Protein 8PYN (pdb70)

B-factor: mean 42.08, std 19.72, range [18.55, 116.99]

Secondary structure (P-SEA, 3-state):
cccccccccccccccccccccccccbbbbbbccccccccccbbbbbbbbbbccccaaaaaaaaaaaaaaccccccccccccccccccccccccccccccccaaaaaaaaccccaaaaaaaaaaaaaaaaaaaaacccccccccccbbbccccbbbbbbcccccccccccccccccccccccccccccccccccccaaaaaaaaaaaaaaaaaccccccccccaaaaaaaaaacccccccccccaaaaaaaaaaacccccccccaaaaaaaaaaac

Structure (mmCIF, N/CA/C/O backbone):
data_8PYN
#
_entry.id   8PYN
#
_cell.length_a   69.128
_cell.length_b   69.128
_cell.length_c   142.382
_cell.angle_alpha   90.000
_cell.angle_beta   90.000
_cell.angle_gamma   90.000
#
_symmetry.space_group_name_H-M   'P 43 21 2'
#
loop_
_entity.id
_entity.type
_entity.pdbx_description
1 polymer 'Insulin-like growth factor 1 receptor beta chain'
2 non-polymer 5,5-dimethyl-1-(1H-pyrrolo[2,3-b]pyridin-4-ylmethyl)-3-[4-(trifluoromethylsulfonyl)phenyl]imidazolidine-2,4-dione
3 non-polymer 'CADMIUM ION'
4 non-polymer 'NICKEL (II) ION'
5 non-polymer 'ZINC ION'
6 water water
#
loop_
_atom_site.group_PDB
_atom_site.id
_atom_site.type_symbol
_atom_site.label_atom_id
_atom_site.label_alt_id
_atom_site.label_comp_id
_atom_site.label_asym_id
_atom_site.label_entity_id
_atom_site.label_seq_id
_atom_site.pdbx_PDB_ins_code
_atom_site.Cartn_x
_atom_site.Cartn_y
_atom_site.Cartn_z
_atom_site.occupancy
_atom_site.B_iso_or_equiv
_atom_site.auth_seq_id
_atom_site.auth_comp_id
_atom_site.auth_asym_id
_atom_site.auth_atom_id
_atom_site.pdbx_PDB_model_num
ATOM 1 N N . VAL A 1 14 ? -37.558 -25.520 -15.258 1.000 89.843 986 VAL AAA N 1
ATOM 2 C CA . VAL A 1 14 ? -38.836 -24.785 -15.393 1.000 85.815 986 VAL AAA CA 1
ATOM 3 C C . VAL A 1 14 ? -38.805 -23.599 -14.423 1.000 78.642 986 VAL AAA C 1
ATOM 4 O O . VAL A 1 14 ? -37.720 -23.256 -13.913 1.000 76.067 986 VAL AAA O 1
ATOM 6 N N . TYR A 1 15 ? -39.942 -22.924 -14.275 1.000 74.136 987 TYR AAA N 1
ATOM 7 C CA . TYR A 1 15 ? -40.174 -21.827 -13.303 1.000 66.951 987 TYR AAA CA 1
ATOM 8 C C . TYR A 1 15 ? -41.160 -22.384 -12.287 1.000 67.670 987 TYR AAA C 1
ATOM 9 O O . TYR A 1 15 ? -42.175 -22.936 -12.733 1.000 70.185 987 TYR AAA O 1
ATOM 18 N N . VAL A 1 16 ? -40.858 -22.226 -10.995 1.000 66.679 988 VAL AAA N 1
ATOM 19 C CA . VAL A 1 16 ? -41.704 -22.713 -9.875 1.000 67.707 988 VAL AAA CA 1
ATOM 20 C C . VAL A 1 16 ? -42.454 -21.529 -9.264 1.000 63.561 988 VAL AAA C 1
ATOM 21 O O . VAL A 1 16 ? -41.870 -20.694 -8.597 1.000 57.569 988 VAL AAA O 1
ATOM 25 N N . PRO A 1 17 ? -43.795 -21.439 -9.419 1.000 63.664 989 PRO AAA N 1
ATOM 26 C CA . PRO A 1 17 ? -44.560 -20.326 -8.849 1.000 61.800 989 PRO AAA CA 1
ATOM 27 C C . PRO A 1 17 ? -44.469 -20.227 -7.321 1.000 60.315 989 PRO AAA C 1
ATOM 28 O O . PRO A 1 17 ? -44.348 -21.232 -6.661 1.000 61.098 989 PRO AAA O 1
ATOM 32 N N . ASP A 1 18 ? -44.529 -19.009 -6.786 1.000 57.204 990 ASP AAA N 1
ATOM 33 C CA . ASP A 1 18 ? -44.236 -18.759 -5.355 1.000 55.345 990 ASP AAA CA 1
ATOM 34 C C . ASP A 1 18 ? -45.200 -17.682 -4.856 1.000 54.114 990 ASP AAA C 1
ATOM 35 O O . ASP A 1 18 ? -46.216 -17.417 -5.555 1.000 55.182 990 ASP AAA O 1
ATOM 40 N N . GLU A 1 19 ? -44.903 -17.131 -3.681 1.000 53.010 991 GLU AAA N 1
ATOM 41 C CA . GLU A 1 19 ? -45.752 -16.119 -3.029 1.000 56.943 991 GLU AAA CA 1
ATOM 42 C C . GLU A 1 19 ? -45.800 -14.831 -3.869 1.000 55.467 991 GLU AAA C 1
ATOM 43 O O . GLU A 1 19 ? -46.774 -14.077 -3.709 1.000 58.334 991 GLU AAA O 1
ATOM 49 N N . TRP A 1 20 ? -44.869 -14.579 -4.803 1.000 49.324 992 TRP AAA N 1
ATOM 50 C CA . TRP A 1 20 ? -45.020 -13.385 -5.682 1.000 46.807 992 TRP AAA CA 1
ATOM 51 C C . TRP A 1 20 ? -46.126 -13.538 -6.733 1.000 47.981 992 TRP AAA C 1
ATOM 52 O O . TRP A 1 20 ? -46.478 -12.525 -7.391 1.000 45.482 992 TRP AAA O 1
ATOM 63 N N . GLU A 1 21 ? -46.666 -14.743 -6.934 1.000 50.760 993 GLU AAA N 1
ATOM 64 C CA . GLU A 1 21 ? -47.761 -14.928 -7.922 1.000 54.754 993 GLU AAA CA 1
ATOM 65 C C . GLU A 1 21 ? -48.922 -13.998 -7.557 1.000 56.194 993 GLU AAA C 1
ATOM 66 O O . GLU A 1 21 ? -49.304 -13.987 -6.387 1.000 57.405 993 GLU AAA O 1
ATOM 72 N N . VAL A 1 22 ? -49.474 -13.294 -8.540 1.000 58.027 994 VAL AAA N 1
ATOM 73 C CA . VAL A 1 22 ? -50.725 -12.491 -8.420 1.000 59.742 994 VAL AAA CA 1
ATOM 74 C C . VAL A 1 22 ? -51.781 -13.080 -9.357 1.000 61.427 994 VAL AAA C 1
ATOM 75 O O . VAL A 1 22 ? -51.456 -13.443 -10.484 1.000 60.002 994 VAL AAA O 1
ATOM 79 N N . ALA A 1 23 ? -53.034 -13.146 -8.913 1.000 64.942 995 ALA AAA N 1
ATOM 80 C CA . ALA A 1 23 ? -54.138 -13.571 -9.790 1.000 68.746 995 ALA AAA CA 1
ATOM 81 C C . ALA A 1 23 ? -54.276 -12.523 -10.901 1.000 68.093 995 ALA AAA C 1
ATOM 82 O O . ALA A 1 23 ? -54.222 -11.299 -10.594 1.000 66.314 995 ALA AAA O 1
ATOM 84 N N . ARG A 1 24 ? -54.484 -13.012 -12.129 1.000 70.208 996 ARG AAA N 1
ATOM 85 C CA . ARG A 1 24 ? -54.540 -12.194 -13.358 1.000 70.720 996 ARG AAA CA 1
ATOM 86 C C . ARG A 1 24 ? -55.716 -11.208 -13.284 1.000 73.408 996 ARG AAA C 1
ATOM 87 O O . ARG A 1 24 ? -55.544 -10.070 -13.747 1.000 72.200 996 ARG AAA O 1
ATOM 95 N N . GLU A 1 25 ? -56.851 -11.602 -12.698 1.000 77.530 997 GLU AAA N 1
ATOM 96 C CA . GLU A 1 25 ? -58.068 -10.741 -12.615 1.000 81.976 997 GLU AAA CA 1
ATOM 97 C C . GLU A 1 25 ? -57.790 -9.495 -11.760 1.000 79.627 997 GLU AAA C 1
ATOM 98 O O . GLU A 1 25 ? -58.558 -8.530 -11.859 1.000 80.277 997 GLU AAA O 1
ATOM 104 N N . LYS A 1 26 ? -56.740 -9.498 -10.936 1.000 77.412 998 LYS AAA N 1
ATOM 105 C CA . LYS A 1 26 ? -56.399 -8.333 -10.085 1.000 75.545 998 LYS AAA CA 1
ATOM 106 C C . LYS A 1 26 ? -55.686 -7.283 -10.960 1.000 72.763 998 LYS AAA C 1
ATOM 107 O O . LYS A 1 26 ? -55.565 -6.133 -10.501 1.000 70.851 998 LYS AAA O 1
ATOM 111 N N . ILE A 1 27 ? -55.236 -7.643 -12.171 1.000 72.032 999 ILE AAA N 1
ATOM 112 C CA . ILE A 1 27 ? -54.426 -6.737 -13.050 1.000 71.699 999 ILE AAA CA 1
ATOM 113 C C . ILE A 1 27 ? -55.265 -6.203 -14.216 1.000 72.910 999 ILE AAA C 1
ATOM 114 O O . ILE A 1 27 ? -55.840 -7.005 -14.955 1.000 74.483 999 ILE AAA O 1
ATOM 119 N N . THR A 1 28 ? -55.252 -4.885 -14.413 1.000 72.493 1000 THR AAA N 1
ATOM 120 C CA . THR A 1 28 ? -55.880 -4.206 -15.570 1.000 76.636 1000 THR AAA CA 1
ATOM 121 C C . THR A 1 28 ? -54.800 -3.521 -16.404 1.000 75.061 1000 THR AAA C 1
ATOM 122 O O . THR A 1 28 ? -53.964 -2.833 -15.813 1.000 73.827 1000 THR AAA O 1
ATOM 126 N N . MET A 1 29 ? -54.846 -3.663 -17.727 1.000 78.157 1001 MET AAA N 1
ATOM 127 C CA . MET A 1 29 ? -53.939 -2.937 -18.649 1.000 79.161 1001 MET AAA CA 1
ATOM 128 C C . MET A 1 29 ? -54.653 -1.694 -19.192 1.000 81.813 1001 MET AAA C 1
ATOM 129 O O . MET A 1 29 ? -55.872 -1.741 -19.350 1.000 83.760 1001 MET AAA O 1
ATOM 134 N N . SER A 1 30 ? -53.909 -0.606 -19.398 1.000 80.686 1002 SER AAA N 1
ATOM 135 C CA . SER A 1 30 ? -54.314 0.635 -20.112 1.000 85.158 1002 SER AAA CA 1
ATOM 136 C C . SER A 1 30 ? -53.344 0.807 -21.289 1.000 85.026 1002 SER AAA C 1
ATOM 137 O O . SER A 1 30 ? -53.122 -0.186 -21.981 1.000 88.339 1002 SER AAA O 1
ATOM 140 N N . ARG A 1 31 ? -52.690 1.956 -21.465 1.000 82.500 1003 ARG AAA N 1
ATOM 141 C CA . ARG A 1 31 ? -51.983 2.253 -22.737 1.000 81.785 1003 ARG AAA CA 1
ATOM 142 C C . ARG A 1 31 ? -50.622 1.558 -22.769 1.000 76.077 1003 ARG AAA C 1
ATOM 143 O O . ARG A 1 31 ? -50.108 1.137 -21.678 1.000 69.936 1003 ARG AAA O 1
ATOM 151 N N . GLU A 1 32 ? -50.028 1.447 -23.956 1.000 72.846 1004 GLU AAA N 1
ATOM 152 C CA . GLU A 1 32 ? -48.711 0.771 -24.053 1.000 69.851 1004 GLU AAA CA 1
ATOM 153 C C . GLU A 1 32 ? -47.589 1.743 -23.674 1.000 65.323 1004 GLU AAA C 1
ATOM 154 O O . GLU A 1 32 ? -47.773 2.967 -23.757 1.000 63.462 1004 GLU AAA O 1
ATOM 160 N N . LEU A 1 33 ? -46.499 1.177 -23.174 1.000 59.100 1005 LEU AAA N 1
ATOM 161 C CA . LEU A 1 33 ? -45.307 1.944 -22.785 1.000 58.235 1005 LEU AAA CA 1
ATOM 162 C C . LEU A 1 33 ? -44.216 1.785 -23.857 1.000 56.536 1005 LEU AAA C 1
ATOM 163 O O . LEU A 1 33 ? -43.396 2.691 -24.007 1.000 56.602 1005 LEU AAA O 1
ATOM 168 N N . GLY A 1 34 ? -44.200 0.676 -24.583 1.000 55.837 1006 GLY AAA N 1
ATOM 169 C CA . GLY A 1 34 ? -43.201 0.434 -25.635 1.000 54.457 1006 GLY AAA CA 1
ATOM 170 C C . GLY A 1 34 ? -42.827 -1.031 -25.688 1.000 52.832 1006 GLY AAA C 1
ATOM 171 O O . GLY A 1 34 ? -43.173 -1.753 -24.743 1.000 49.981 1006 GLY AAA O 1
ATOM 172 N N . GLN A 1 35 ? -42.112 -1.413 -26.735 1.000 53.760 1007 GLN AAA N 1
ATOM 173 C CA . GLN A 1 35 ? -41.712 -2.794 -27.071 1.000 54.429 1007 GLN AAA CA 1
ATOM 174 C C . GLN A 1 35 ? -40.538 -3.231 -26.171 1.000 50.464 1007 GLN AAA C 1
ATOM 175 O O . GLN A 1 35 ? -39.429 -2.614 -26.203 1.000 48.102 1007 GLN AAA O 1
ATOM 181 N N . GLY A 1 36 ? -40.787 -4.266 -25.362 1.000 47.886 1008 GLY AAA N 1
ATOM 182 C CA . GLY A 1 36 ? -39.774 -4.937 -24.543 1.000 45.453 1008 GLY AAA CA 1
ATOM 183 C C . GLY A 1 36 ? -39.106 -6.087 -25.269 1.000 46.364 1008 GLY AAA C 1
ATOM 184 O O . GLY A 1 36 ? -39.458 -6.414 -26.374 1.000 48.400 1008 GLY AAA O 1
ATOM 185 N N . SER A 1 37 ? -38.120 -6.670 -24.613 1.000 46.135 1009 SER AAA N 1
ATOM 186 C CA . SER A 1 37 ? -37.275 -7.720 -25.216 1.000 48.293 1009 SER AAA CA 1
ATOM 187 C C . SER A 1 37 ? -38.157 -8.887 -25.638 1.000 51.008 1009 SER AAA C 1
ATOM 188 O O . SER A 1 37 ? -37.910 -9.409 -26.670 1.000 53.656 1009 SER AAA O 1
ATOM 191 N N . PHE A 1 38 ? -39.190 -9.201 -24.858 1.000 51.378 1010 PHE AAA N 1
ATOM 192 C CA . PHE A 1 38 ? -40.006 -10.439 -25.032 1.000 54.187 1010 PHE AAA CA 1
ATOM 193 C C . PHE A 1 38 ? -41.440 -10.098 -25.420 1.000 55.237 1010 PHE AAA C 1
ATOM 194 O O . PHE A 1 38 ? -42.239 -11.015 -25.625 1.000 56.380 1010 PHE AAA O 1
ATOM 202 N N . GLY A 1 39 ? -41.818 -8.828 -25.429 1.000 53.808 1011 GLY AAA N 1
ATOM 203 C CA . GLY A 1 39 ? -43.205 -8.493 -25.776 1.000 55.186 1011 GLY AAA CA 1
ATOM 204 C C . GLY A 1 39 ? -43.518 -7.082 -25.405 1.000 53.661 1011 GLY AAA C 1
ATOM 205 O O . GLY A 1 39 ? -42.632 -6.372 -24.912 1.000 52.515 1011 GLY AAA O 1
ATOM 206 N N . MET A 1 40 ? -44.751 -6.698 -25.631 1.000 55.780 1012 MET AAA N 1
ATOM 207 C CA . MET A 1 40 ? -45.209 -5.320 -25.374 1.000 56.477 1012 MET AAA CA 1
ATOM 208 C C . MET A 1 40 ? -45.222 -5.121 -23.860 1.000 52.746 1012 MET AAA C 1
ATOM 209 O O . MET A 1 40 ? -45.504 -6.054 -23.099 1.000 52.162 1012 MET AAA O 1
ATOM 214 N N . VAL A 1 41 ? -44.923 -3.903 -23.453 1.000 51.363 1013 VAL AAA N 1
ATOM 215 C CA . VAL A 1 41 ? -45.004 -3.429 -22.053 1.000 49.581 1013 VAL AAA CA 1
ATOM 216 C C . VAL A 1 41 ? -46.129 -2.407 -21.997 1.000 51.067 1013 VAL AAA C 1
ATOM 217 O O . VAL A 1 41 ? -46.199 -1.588 -22.912 1.000 51.918 1013 VAL AAA O 1
ATOM 221 N N . TYR A 1 42 ? -46.940 -2.469 -20.956 1.000 51.110 1014 TYR AAA N 1
ATOM 222 C CA . TYR A 1 42 ? -48.124 -1.609 -20.758 1.000 54.366 1014 TYR AAA CA 1
ATOM 223 C C . TYR A 1 42 ? -48.071 -0.930 -19.398 1.000 54.000 1014 TYR AAA C 1
ATOM 224 O O . TYR A 1 42 ? -47.383 -1.357 -18.469 1.000 50.946 1014 TYR AAA O 1
ATOM 233 N N . GLU A 1 43 ? -48.833 0.140 -19.310 1.000 57.199 1015 GLU AAA N 1
ATOM 234 C CA . GLU A 1 43 ? -49.225 0.789 -18.047 1.000 57.931 1015 GLU AAA CA 1
ATOM 235 C C . GLU A 1 43 ? -50.536 0.144 -17.594 1.000 59.916 1015 GLU AAA C 1
ATOM 236 O O . GLU A 1 43 ? -51.284 -0.363 -18.480 1.000 61.927 1015 GLU AAA O 1
ATOM 242 N N . GLY A 1 44 ? -50.840 0.187 -16.299 1.000 58.442 1016 GLY AAA N 1
ATOM 243 C CA . GLY A 1 44 ? -52.079 -0.413 -15.785 1.000 60.102 1016 GLY AAA CA 1
ATOM 244 C C . GLY A 1 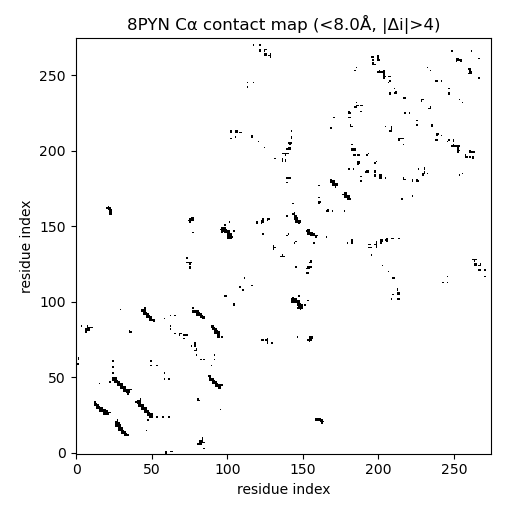44 ? -52.279 -0.190 -14.305 1.000 59.043 1016 GLY AAA C 1
ATOM 245 O O . GLY A 1 44 ? -51.635 0.704 -13.724 1.000 56.058 1016 GLY AAA O 1
ATOM 246 N N . VAL A 1 45 ? -53.208 -0.953 -13.726 1.000 61.369 1017 VAL AAA N 1
ATOM 247 C CA . VAL A 1 45 ? -53.554 -0.839 -12.281 1.000 62.319 1017 VAL AAA CA 1
ATOM 248 C C . VAL A 1 45 ? -53.597 -2.262 -11.721 1.000 61.520 1017 VAL AAA C 1
ATOM 249 O O . VAL A 1 45 ? -53.916 -3.177 -12.486 1.000 62.160 1017 VAL AAA O 1
ATOM 253 N N . ALA A 1 46 ? -53.148 -2.452 -10.485 1.000 60.235 1018 ALA AAA N 1
ATOM 254 C CA . ALA A 1 46 ? -53.113 -3.767 -9.805 1.000 62.595 1018 ALA AAA CA 1
ATOM 255 C C . ALA A 1 46 ? -53.799 -3.643 -8.443 1.000 67.232 1018 ALA AAA C 1
ATOM 256 O O . ALA A 1 46 ? -53.443 -2.698 -7.702 1.000 65.127 1018 ALA AAA O 1
ATOM 258 N N . LYS A 1 47 ? -54.722 -4.567 -8.126 1.000 73.329 1019 LYS AAA N 1
ATOM 259 C CA . LYS A 1 47 ? -55.414 -4.643 -6.805 1.000 78.610 1019 LYS AAA CA 1
ATOM 260 C C . LYS A 1 47 ? -54.672 -5.609 -5.843 1.000 81.481 1019 LYS AAA C 1
ATOM 261 O O . LYS A 1 47 ? -54.373 -6.768 -6.240 1.000 84.344 1019 LYS AAA O 1
ATOM 267 N N . GLY A 1 48 ? -54.342 -5.144 -4.624 1.000 81.325 1020 GLY AAA N 1
ATOM 268 C CA . GLY A 1 48 ? -53.855 -5.977 -3.505 1.000 80.281 1020 GLY AAA CA 1
ATOM 269 C C . GLY A 1 48 ? -52.373 -6.288 -3.616 1.000 79.548 1020 GLY AAA C 1
ATOM 270 O O . GLY A 1 48 ? -51.970 -7.404 -3.267 1.000 84.384 1020 GLY AAA O 1
ATOM 271 N N . VAL A 1 49 ? -51.551 -5.344 -4.066 1.000 74.077 1021 VAL AAA N 1
ATOM 272 C CA . VAL A 1 49 ? -50.098 -5.617 -4.290 1.000 70.029 1021 VAL AAA CA 1
ATOM 273 C C . VAL A 1 49 ? -49.223 -4.798 -3.334 1.000 66.414 1021 VAL AAA C 1
ATOM 274 O O . VAL A 1 49 ? -48.053 -5.195 -3.143 1.000 64.993 1021 VAL AAA O 1
ATOM 278 N N . VAL A 1 50 ? -49.725 -3.665 -2.838 1.000 66.286 1022 VAL AAA N 1
ATOM 279 C CA . VAL A 1 50 ? -49.050 -2.762 -1.850 1.000 67.359 1022 VAL AAA CA 1
ATOM 280 C C . VAL A 1 50 ? -49.948 -2.726 -0.588 1.000 71.349 1022 VAL AAA C 1
ATOM 281 O O . VAL A 1 50 ? -51.199 -2.732 -0.729 1.000 70.232 1022 VAL AAA O 1
ATOM 285 N N . LYS A 1 51 ? -49.322 -2.798 0.598 1.000 75.679 1023 LYS AAA N 1
ATOM 286 C CA . LYS A 1 51 ? -49.999 -2.805 1.933 1.000 83.261 1023 LYS AAA CA 1
ATOM 287 C C . LYS A 1 51 ? -50.631 -1.422 2.127 1.000 85.567 1023 LYS AAA C 1
ATOM 288 O O . LYS A 1 51 ? -49.925 -0.436 1.819 1.000 84.626 1023 LYS AAA O 1
ATOM 292 N N . ASP A 1 52 ? -51.886 -1.365 2.600 1.000 91.245 1024 ASP AAA N 1
ATOM 293 C CA . ASP A 1 52 ? -52.686 -0.131 2.905 1.000 94.485 1024 ASP AAA CA 1
ATOM 294 C C . ASP A 1 52 ? -53.188 0.507 1.597 1.000 91.501 1024 ASP AAA C 1
ATOM 295 O O . ASP A 1 52 ? -53.718 1.618 1.672 1.000 95.573 1024 ASP AAA O 1
ATOM 300 N N . GLU A 1 53 ? -53.033 -0.168 0.450 1.000 85.160 1025 GLU AAA N 1
ATOM 301 C CA . GLU A 1 53 ? -53.298 0.392 -0.902 1.000 82.334 1025 GLU AAA CA 1
ATOM 302 C C . GLU A 1 53 ? -54.223 -0.564 -1.652 1.000 82.250 1025 GLU AAA C 1
ATOM 303 O O . GLU A 1 53 ? -53.879 -1.707 -1.953 1.000 78.123 1025 GLU AAA O 1
ATOM 309 N N . PRO A 1 54 ? -55.481 -0.156 -1.905 1.000 84.164 1026 PRO AAA N 1
ATOM 310 C CA . PRO A 1 54 ? -56.399 -1.006 -2.660 1.000 85.329 1026 PRO AAA CA 1
ATOM 311 C C . PRO A 1 54 ? -55.990 -1.092 -4.143 1.000 81.742 1026 PRO AAA C 1
ATOM 312 O O . PRO A 1 54 ? -55.999 -2.195 -4.686 1.000 80.497 1026 PRO AAA O 1
ATOM 316 N N . GLU A 1 55 ? -55.619 0.044 -4.751 1.000 78.792 1027 GLU AAA N 1
ATOM 317 C CA . GLU A 1 55 ? -55.187 0.124 -6.171 1.000 75.280 1027 GLU AAA CA 1
ATOM 318 C C . GLU A 1 55 ? -53.761 0.664 -6.240 1.000 68.515 1027 GLU AAA C 1
ATOM 319 O O . GLU A 1 55 ? -53.494 1.652 -5.566 1.000 68.064 1027 GLU AAA O 1
ATOM 325 N N . THR A 1 56 ? -52.934 0.092 -7.113 1.000 63.210 1028 THR AAA N 1
ATOM 326 C CA . THR A 1 56 ? -51.556 0.562 -7.389 1.000 59.362 1028 THR AAA CA 1
ATOM 327 C C . THR A 1 56 ? -51.358 0.698 -8.905 1.000 57.848 1028 THR AAA C 1
ATOM 328 O O . THR A 1 56 ? -51.566 -0.264 -9.626 1.000 58.858 1028 THR AAA O 1
ATOM 332 N N . ARG A 1 57 ? -50.950 1.863 -9.380 1.000 56.774 1029 ARG AAA N 1
ATOM 333 C CA . ARG A 1 57 ? -50.524 2.052 -10.788 1.000 55.369 1029 ARG AAA CA 1
ATOM 334 C C . ARG A 1 57 ? -49.264 1.230 -11.005 1.000 50.005 1029 ARG AAA C 1
ATOM 335 O O . ARG A 1 57 ? -48.400 1.235 -10.082 1.000 48.261 1029 ARG AAA O 1
ATOM 343 N N . VAL A 1 58 ? -49.181 0.512 -12.116 1.000 47.476 1030 VAL AAA N 1
ATOM 344 C CA . VAL A 1 58 ? -48.070 -0.442 -12.380 1.000 44.808 1030 VAL AAA CA 1
ATOM 345 C C . VAL A 1 58 ? -47.618 -0.361 -13.835 1.000 44.462 1030 VAL AAA C 1
ATOM 346 O O . VAL A 1 58 ? -48.409 0.042 -14.741 1.000 46.430 1030 VAL AAA O 1
ATOM 350 N N . ALA A 1 59 ? -46.385 -0.814 -14.054 1.000 42.654 1031 ALA AAA N 1
ATOM 351 C CA . ALA A 1 59 ? -45.871 -1.188 -15.377 1.000 43.428 1031 ALA AAA CA 1
ATOM 352 C C . ALA A 1 59 ? -46.108 -2.683 -15.473 1.000 44.348 1031 ALA AAA C 1
ATOM 353 O O . ALA A 1 59 ? -45.845 -3.378 -14.482 1.000 43.628 1031 ALA AAA O 1
ATOM 355 N N . ILE A 1 60 ? -46.609 -3.137 -16.611 1.000 45.621 1032 ILE AAA N 1
ATOM 356 C CA . ILE A 1 60 ? -46.858 -4.570 -16.876 1.000 47.543 1032 ILE AAA CA 1
ATOM 357 C C . ILE A 1 60 ? -46.049 -4.985 -18.090 1.000 47.652 1032 ILE AAA C 1
ATOM 358 O O . ILE A 1 60 ? -46.343 -4.533 -19.221 1.000 48.768 1032 ILE AAA O 1
ATOM 363 N N . LYS A 1 61 ? -45.139 -5.907 -17.868 1.000 46.191 1033 LYS AAA N 1
ATOM 364 C CA . LYS A 1 61 ? -44.231 -6.470 -18.890 1.000 48.192 1033 LYS AAA CA 1
ATOM 365 C C . LYS A 1 61 ? -44.832 -7.796 -19.358 1.000 49.340 1033 LYS AAA C 1
ATOM 366 O O . LYS A 1 61 ? -45.209 -8.560 -18.498 1.000 49.543 1033 LYS AAA O 1
ATOM 372 N N . THR A 1 62 ? -45.042 -8.007 -20.666 1.000 50.431 1034 THR AAA N 1
ATOM 373 C CA . THR A 1 62 ? -45.700 -9.235 -21.201 1.000 52.538 1034 THR AAA CA 1
ATOM 374 C C . THR A 1 62 ? -44.716 -10.023 -22.062 1.000 53.417 1034 THR AAA C 1
ATOM 375 O O . THR A 1 62 ? -43.692 -9.412 -22.501 1.000 51.365 1034 THR AAA O 1
ATOM 379 N N . VAL A 1 63 ? -45.033 -11.300 -22.276 1.000 55.076 1035 VAL AAA N 1
ATOM 380 C CA . VAL A 1 63 ? -44.404 -12.200 -23.275 1.000 59.003 1035 VAL AAA CA 1
ATOM 381 C C . VAL A 1 63 ? -45.375 -12.361 -24.456 1.000 63.837 1035 VAL AAA C 1
ATOM 382 O O . VAL A 1 63 ? -46.550 -12.660 -24.211 1.000 65.070 1035 VAL AAA O 1
ATOM 386 N N . ASN A 1 64 ? -44.885 -12.189 -25.682 1.000 68.943 1036 ASN AAA N 1
ATOM 387 C CA . ASN A 1 64 ? -45.632 -12.491 -26.932 1.000 76.930 1036 ASN AAA CA 1
ATOM 388 C C . ASN A 1 64 ? -46.197 -13.913 -26.859 1.000 78.673 1036 ASN AAA C 1
ATOM 389 O O . ASN A 1 64 ? -45.459 -14.827 -26.448 1.000 75.988 1036 ASN AAA O 1
ATOM 394 N N . GLU A 1 65 ? -47.440 -14.105 -27.291 1.000 83.367 1037 GLU AAA N 1
ATOM 395 C CA . GLU A 1 65 ? -48.052 -15.462 -27.407 1.000 87.799 1037 GLU AAA CA 1
ATOM 396 C C . GLU A 1 65 ? -47.163 -16.369 -28.265 1.000 87.487 1037 GLU AAA C 1
ATOM 397 O O . GLU A 1 65 ? -47.125 -17.570 -27.989 1.000 87.483 1037 GLU AAA O 1
ATOM 403 N N . ALA A 1 66 ? -46.507 -15.819 -29.288 1.000 87.026 1038 ALA AAA N 1
ATOM 404 C CA . ALA A 1 66 ? -45.674 -16.593 -30.239 1.000 89.372 1038 ALA AAA CA 1
ATOM 405 C C . ALA A 1 66 ? -44.478 -17.202 -29.502 1.000 86.462 1038 ALA AAA C 1
ATOM 406 O O . ALA A 1 66 ? -44.181 -18.376 -29.784 1.000 86.922 1038 ALA AAA O 1
ATOM 408 N N . ALA A 1 67 ? -43.874 -16.471 -28.550 1.000 80.882 1039 ALA AAA N 1
ATOM 409 C CA . ALA A 1 67 ? -42.612 -16.856 -27.871 1.000 79.526 1039 ALA AAA CA 1
ATOM 410 C C . ALA A 1 67 ? -42.661 -18.318 -27.412 1.000 81.998 1039 ALA AAA C 1
ATOM 411 O O . ALA A 1 67 ? -43.770 -18.810 -27.082 1.000 82.923 1039 ALA AAA O 1
ATOM 413 N N . SER A 1 68 ? -41.481 -18.956 -27.388 1.000 84.475 1040 SER AAA N 1
ATOM 414 C CA . SER A 1 68 ? -41.223 -20.362 -26.972 1.000 87.452 1040 SER AAA CA 1
ATOM 415 C C . SER A 1 68 ? -41.402 -20.491 -25.455 1.000 88.002 1040 SER AAA C 1
ATOM 416 O O . SER A 1 68 ? -41.311 -19.464 -24.756 1.000 83.440 1040 SER AAA O 1
ATOM 419 N N . MET A 1 69 ? -41.654 -21.701 -24.954 1.000 94.588 1041 MET AAA N 1
ATOM 420 C CA . MET A 1 69 ? -41.710 -21.971 -23.491 1.000 95.860 1041 MET AAA CA 1
ATOM 421 C C . MET A 1 69 ? -40.327 -21.685 -22.882 1.000 92.593 1041 MET AAA C 1
ATOM 422 O O . MET A 1 69 ? -40.264 -21.174 -21.725 1.000 87.999 1041 MET AAA O 1
ATOM 427 N N . ARG A 1 70 ? -39.271 -21.925 -23.666 1.000 93.150 1042 ARG AAA N 1
ATOM 428 C CA . ARG A 1 70 ? -37.860 -21.614 -23.315 1.000 91.681 1042 ARG AAA CA 1
ATOM 429 C C . ARG A 1 70 ? -37.757 -20.116 -23.010 1.000 87.579 1042 ARG AAA C 1
ATOM 430 O O . ARG A 1 70 ? -37.190 -19.752 -21.951 1.000 86.870 1042 ARG AAA O 1
ATOM 433 N N . GLU A 1 71 ? -38.315 -19.266 -23.870 1.000 86.625 1043 GLU AAA N 1
ATOM 434 C CA . GLU A 1 71 ? -38.157 -17.790 -23.742 1.000 85.024 1043 GLU AAA CA 1
ATOM 435 C C . GLU A 1 71 ? -39.055 -17.225 -22.631 1.000 78.736 1043 GLU AAA C 1
ATOM 436 O O . GLU A 1 71 ? -38.696 -16.178 -22.044 1.000 71.135 1043 GLU AAA O 1
ATOM 442 N N . ARG A 1 72 ? -40.196 -17.866 -22.381 1.000 77.898 1044 ARG AAA N 1
ATOM 443 C CA . ARG A 1 72 ? -41.083 -17.525 -21.244 1.000 76.041 1044 ARG AAA CA 1
ATOM 444 C C . ARG A 1 72 ? -40.302 -17.692 -19.929 1.000 71.759 1044 ARG AAA C 1
ATOM 445 O O . ARG A 1 72 ? -40.377 -16.793 -19.075 1.000 63.625 1044 ARG AAA O 1
ATOM 453 N N . ILE A 1 73 ? -39.587 -18.815 -19.791 1.000 72.080 1045 ILE AAA N 1
ATOM 454 C CA . ILE A 1 73 ? -38.795 -19.193 -18.585 1.000 71.577 1045 ILE AAA CA 1
ATOM 455 C C . ILE A 1 73 ? -37.614 -18.211 -18.454 1.000 68.140 1045 ILE AAA C 1
ATOM 456 O O . ILE A 1 73 ? -37.322 -17.760 -17.335 1.000 62.345 1045 ILE AAA O 1
ATOM 461 N N . GLU A 1 74 ? -37.011 -17.811 -19.563 1.000 66.709 1046 GLU AAA N 1
ATOM 462 C CA . GLU A 1 74 ? -35.986 -16.743 -19.585 1.000 65.709 1046 GLU AAA CA 1
ATOM 463 C C . GLU A 1 74 ? -36.561 -15.440 -19.021 1.000 58.560 1046 GLU AAA C 1
ATOM 464 O O . GLU A 1 74 ? -35.901 -14.763 -18.225 1.000 54.633 1046 GLU AAA O 1
ATOM 470 N N . PHE A 1 75 ? -37.766 -15.077 -19.439 1.000 54.497 1047 PHE AAA N 1
ATOM 471 C CA . PHE A 1 75 ? -38.414 -13.836 -18.953 1.000 49.783 1047 PHE AAA CA 1
ATOM 472 C C . PHE A 1 75 ? -38.688 -13.917 -17.425 1.000 46.699 1047 PHE AAA C 1
ATOM 473 O O . PHE A 1 75 ? -38.484 -12.902 -16.726 1.000 43.561 1047 PHE AAA O 1
ATOM 481 N N . LEU A 1 76 ? -39.208 -15.050 -16.933 1.000 46.947 1048 LEU AAA N 1
ATOM 482 C CA . LEU A 1 76 ? -39.593 -15.216 -15.509 1.000 46.640 1048 LEU AAA CA 1
ATOM 483 C C . LEU A 1 76 ? -38.333 -15.186 -14.635 1.000 45.420 1048 LEU AAA C 1
ATOM 484 O O . LEU A 1 76 ? -38.366 -14.577 -13.564 1.000 41.868 1048 LEU AAA O 1
ATOM 489 N N . ASN A 1 77 ? -37.258 -15.797 -15.106 1.000 48.813 1049 ASN AAA N 1
ATOM 490 C CA . ASN A 1 77 ? -36.036 -16.078 -14.310 1.000 52.238 1049 ASN AAA CA 1
ATOM 491 C C . ASN A 1 77 ? -35.271 -14.764 -14.254 1.000 50.518 1049 ASN AAA C 1
ATOM 492 O O . ASN A 1 77 ? -34.748 -14.422 -13.187 1.000 47.518 1049 ASN AAA O 1
ATOM 497 N N . GLU A 1 78 ? -35.423 -13.927 -15.275 1.000 54.450 1050 GLU AAA N 1
ATOM 498 C CA . GLU A 1 78 ? -34.920 -12.524 -15.316 1.000 53.465 1050 GLU AAA CA 1
ATOM 499 C C . GLU A 1 78 ? -35.687 -11.670 -14.284 1.000 50.311 1050 GLU AAA C 1
ATOM 500 O O . GLU A 1 78 ? -35.076 -10.943 -13.508 1.000 48.139 1050 GLU AAA O 1
ATOM 506 N N . ALA A 1 79 ? -36.995 -11.814 -14.151 1.000 46.666 1051 ALA AAA N 1
ATOM 507 C CA . ALA A 1 79 ? -37.750 -11.094 -13.118 1.000 43.871 1051 ALA AAA CA 1
ATOM 508 C C . ALA A 1 79 ? -37.503 -11.639 -11.707 1.000 42.506 1051 ALA AAA C 1
ATOM 509 O O . ALA A 1 79 ? -37.603 -10.879 -10.691 1.000 43.851 1051 ALA AAA O 1
ATOM 511 N N . SER A 1 80 ? -37.247 -12.927 -11.558 1.000 38.349 1052 SER AAA N 1
ATOM 512 C CA . SER A 1 80 ? -36.938 -13.548 -10.258 1.000 36.856 1052 SER AAA CA 1
ATOM 513 C C . SER A 1 80 ? -35.676 -12.908 -9.634 1.000 33.177 1052 SER AAA C 1
ATOM 514 O O . SER A 1 80 ? -35.541 -12.941 -8.401 1.000 30.480 1052 SER AAA O 1
ATOM 517 N N . VAL A 1 81 ? -34.748 -12.415 -10.445 1.000 32.157 1053 VAL AAA N 1
ATOM 518 C CA . VAL A 1 81 ? -33.546 -11.701 -9.887 1.000 31.864 1053 VAL AAA CA 1
ATOM 519 C C . VAL A 1 81 ? -34.053 -10.536 -9.017 1.000 29.826 1053 VAL AAA C 1
ATOM 520 O O . VAL A 1 81 ? -33.533 -10.245 -7.923 1.000 30.378 1053 VAL AAA O 1
ATOM 524 N N . MET A 1 82 ? -35.120 -9.885 -9.462 1.000 29.364 1054 MET AAA N 1
ATOM 525 C CA . MET A 1 82 ? -35.619 -8.674 -8.775 1.000 29.453 1054 MET AAA CA 1
ATOM 526 C C . MET A 1 82 ? -36.203 -9.015 -7.409 1.000 29.613 1054 MET AAA C 1
ATOM 527 O O . MET A 1 82 ? -36.387 -8.078 -6.591 1.000 29.357 1054 MET AAA O 1
ATOM 532 N N . LYS A 1 83 ? -36.634 -10.271 -7.199 1.000 29.568 1055 LYS AAA N 1
ATOM 533 C CA . LYS A 1 83 ? -37.257 -10.645 -5.905 1.000 30.587 1055 LYS AAA CA 1
ATOM 534 C C . LYS A 1 83 ? -36.330 -10.357 -4.736 1.000 30.236 1055 LYS AAA C 1
ATOM 535 O O . LYS A 1 83 ? -36.833 -10.264 -3.635 1.000 30.920 1055 LYS AAA O 1
ATOM 541 N N . GLU A 1 84 ? -35.023 -10.308 -4.976 1.000 29.509 1056 GLU AAA N 1
ATOM 542 C CA . GLU A 1 84 ? -34.017 -10.161 -3.906 1.000 30.306 1056 GLU AAA CA 1
ATOM 543 C C . GLU A 1 84 ? -33.857 -8.676 -3.554 1.000 28.886 1056 GLU AAA C 1
ATOM 544 O O . GLU A 1 84 ? -33.229 -8.401 -2.470 1.000 29.393 1056 GLU AAA O 1
ATOM 550 N N . PHE A 1 85 ? -34.419 -7.757 -4.347 1.000 27.738 1057 PHE AAA N 1
ATOM 551 C CA . PHE A 1 85 ? -34.028 -6.332 -4.263 1.000 26.875 1057 PHE AAA CA 1
ATOM 552 C C . PHE A 1 85 ? -34.876 -5.553 -3.271 1.000 28.061 1057 PHE AAA C 1
ATOM 553 O O . PHE A 1 85 ? -36.050 -5.808 -3.089 1.000 31.525 1057 PHE AAA O 1
ATOM 561 N N . ASN A 1 86 ? -34.275 -4.602 -2.584 1.000 26.336 1058 ASN AAA N 1
ATOM 562 C CA . ASN A 1 86 ? -34.944 -3.761 -1.570 1.000 27.295 1058 ASN AAA CA 1
ATOM 563 C C . ASN A 1 86 ? -34.262 -2.400 -1.592 1.000 26.401 1058 ASN AAA C 1
ATOM 564 O O . ASN A 1 86 ? -34.023 -1.872 -0.501 1.000 29.211 1058 ASN AAA O 1
ATOM 569 N N . CYS A 1 87 ? -34.085 -1.835 -2.769 1.000 26.374 1059 CYS AAA N 1
ATOM 570 C CA . CYS A 1 87 ? -33.456 -0.486 -2.922 1.000 25.257 1059 CYS AAA CA 1
ATOM 571 C C . CYS A 1 87 ? -34.450 0.534 -3.486 1.000 26.270 1059 CYS AAA C 1
ATOM 572 O O . CYS A 1 87 ? -35.011 0.288 -4.585 1.000 27.017 1059 CYS AAA O 1
ATOM 575 N N . HIS A 1 88 ? -34.651 1.686 -2.824 1.000 26.406 1060 HIS AAA N 1
ATOM 576 C CA . HIS A 1 88 ? -35.661 2.657 -3.327 1.000 27.099 1060 HIS AAA CA 1
ATOM 577 C C . HIS A 1 88 ? -35.128 3.361 -4.596 1.000 25.246 1060 HIS AAA C 1
ATOM 578 O O . HIS A 1 88 ? -35.907 4.124 -5.191 1.000 26.289 1060 HIS AAA O 1
ATOM 585 N N . HIS A 1 89 ? -33.889 3.102 -5.056 1.000 23.969 1061 HIS AAA N 1
ATOM 586 C CA . HIS A 1 89 ? -33.401 3.609 -6.359 1.000 23.137 1061 HIS AAA CA 1
ATOM 587 C C . HIS A 1 89 ? -33.244 2.482 -7.416 1.000 23.259 1061 HIS AAA C 1
ATOM 588 O O . HIS A 1 89 ? -32.546 2.740 -8.425 1.000 23.368 1061 HIS AAA O 1
ATOM 595 N N . VAL A 1 90 ? -33.977 1.391 -7.243 1.000 23.261 1062 VAL AAA N 1
ATOM 596 C CA . VAL A 1 90 ? -34.154 0.359 -8.281 1.000 24.047 1062 VAL AAA CA 1
ATOM 597 C C . VAL A 1 90 ? -35.652 0.116 -8.415 1.000 24.792 1062 VAL AAA C 1
ATOM 598 O O . VAL A 1 90 ? -36.340 -0.087 -7.428 1.000 24.310 1062 VAL AAA O 1
ATOM 602 N N . VAL A 1 91 ? -36.147 0.162 -9.629 1.000 25.281 1063 VAL AAA N 1
ATOM 603 C CA . VAL A 1 91 ? -37.584 -0.026 -9.889 1.000 26.024 1063 VAL AAA CA 1
ATOM 604 C C . VAL A 1 91 ? -38.017 -1.330 -9.215 1.000 27.399 1063 VAL AAA C 1
ATOM 605 O O . VAL A 1 91 ? -37.349 -2.344 -9.437 1.000 28.452 1063 VAL AAA O 1
ATOM 609 N N . ARG A 1 92 ? -39.083 -1.303 -8.434 1.000 28.522 1064 ARG AAA N 1
ATOM 610 C CA . ARG A 1 92 ? -39.512 -2.392 -7.496 1.000 29.971 1064 ARG AAA CA 1
ATOM 611 C C . ARG A 1 92 ? -40.397 -3.433 -8.199 1.000 30.463 1064 ARG AAA C 1
ATOM 612 O O . ARG A 1 92 ? -41.421 -3.004 -8.769 1.000 31.034 1064 ARG AAA O 1
ATOM 620 N N . LEU A 1 93 ? -40.080 -4.716 -8.110 1.000 28.648 1065 LEU AAA N 1
ATOM 621 C CA . LEU A 1 93 ? -41.050 -5.793 -8.486 1.000 30.465 1065 LEU AAA CA 1
ATOM 622 C C . LEU A 1 93 ? -42.243 -5.821 -7.543 1.000 32.604 1065 LEU AAA C 1
ATOM 623 O O . LEU A 1 93 ? -42.074 -5.755 -6.322 1.000 33.565 1065 LEU AAA O 1
ATOM 628 N N . LEU A 1 94 ? -43.442 -6.031 -8.088 1.000 34.244 1066 LEU AAA N 1
ATOM 629 C CA . LEU A 1 94 ? -44.662 -6.183 -7.265 1.000 36.085 1066 LEU AAA CA 1
ATOM 630 C C . LEU A 1 94 ? -45.345 -7.505 -7.487 1.000 38.739 1066 LEU AAA C 1
ATOM 631 O O . LEU A 1 94 ? -46.133 -7.808 -6.641 1.000 41.409 1066 LEU AAA O 1
ATOM 636 N N . GLY A 1 95 ? -45.161 -8.174 -8.608 1.000 39.305 1067 GLY AAA N 1
ATOM 637 C CA . GLY A 1 95 ? -45.907 -9.413 -8.830 1.000 40.971 1067 GLY AAA CA 1
ATOM 638 C C . GLY A 1 95 ? -45.495 -10.135 -10.098 1.000 41.061 1067 GLY AAA C 1
ATOM 639 O O . GLY A 1 95 ? -44.929 -9.544 -11.024 1.000 38.797 1067 GLY AAA O 1
ATOM 640 N N . VAL A 1 96 ? -45.901 -11.395 -10.161 1.000 42.986 1068 VAL AAA N 1
ATOM 641 C CA . VAL A 1 96 ? -45.676 -12.280 -11.333 1.000 44.212 1068 VAL AAA CA 1
ATOM 642 C C . VAL A 1 96 ? -47.025 -12.949 -11.666 1.000 48.287 1068 VAL AAA C 1
ATOM 643 O O . VAL A 1 96 ? -47.754 -13.333 -10.688 1.000 48.092 1068 VAL AAA O 1
ATOM 647 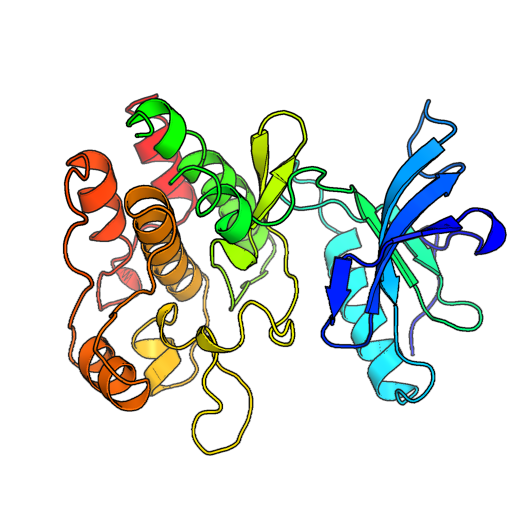N N . VAL A 1 97 ? -47.313 -13.107 -12.957 1.000 50.072 1069 VAL AAA N 1
ATOM 648 C CA . VAL A 1 97 ? -48.446 -13.939 -13.460 1.000 54.191 1069 VAL AAA CA 1
ATOM 649 C C . VAL A 1 97 ? -47.868 -15.004 -14.387 1.000 55.758 1069 VAL AAA C 1
ATOM 650 O O . VAL A 1 97 ? -47.610 -14.692 -15.539 1.000 57.097 1069 VAL AAA O 1
ATOM 654 N N . SER A 1 98 ? -47.640 -16.204 -13.858 1.000 56.997 1070 SER AAA N 1
ATOM 655 C CA . SER A 1 98 ? -46.985 -17.315 -14.577 1.000 57.635 1070 SER AAA CA 1
ATOM 656 C C . SER A 1 98 ? -48.051 -18.308 -15.058 1.000 61.648 1070 SER AAA C 1
ATOM 657 O O . SER A 1 98 ? -47.721 -19.076 -15.943 1.000 61.518 1070 SER AAA O 1
ATOM 660 N N . GLN A 1 99 ? -49.270 -18.214 -14.522 1.000 63.502 1071 GLN AAA N 1
ATOM 661 C CA . GLN A 1 99 ? -50.410 -19.140 -14.792 1.000 68.260 1071 GLN AAA CA 1
ATOM 662 C C . GLN A 1 99 ? -51.200 -18.553 -15.959 1.000 70.550 1071 GLN AAA C 1
ATOM 663 O O . GLN A 1 99 ? -51.568 -17.345 -15.851 1.000 71.251 1071 GLN AAA O 1
ATOM 669 N N . GLY A 1 100 ? -51.292 -19.293 -17.065 1.000 72.231 1072 GLY AAA N 1
ATOM 670 C CA . GLY A 1 100 ? -52.009 -18.862 -18.277 1.000 76.188 1072 GLY AAA CA 1
ATOM 671 C C . GLY A 1 100 ? -51.300 -17.741 -19.035 1.000 74.055 1072 GLY AAA C 1
ATOM 672 O O . GLY A 1 100 ? -50.228 -17.251 -18.593 1.000 72.114 1072 GLY AAA O 1
ATOM 673 N N . GLN A 1 101 ? -51.923 -17.304 -20.120 1.000 76.529 1073 GLN AAA N 1
ATOM 674 C CA . GLN A 1 101 ? -51.358 -16.457 -21.191 1.000 78.145 1073 GLN AAA CA 1
ATOM 675 C C . GLN A 1 101 ? -52.070 -15.106 -21.151 1.000 77.841 1073 GLN AAA C 1
ATOM 676 O O . GLN A 1 101 ? -53.279 -15.067 -20.921 1.000 81.986 1073 GLN AAA O 1
ATOM 682 N N . PRO A 1 102 ? -51.399 -13.961 -21.415 1.000 73.332 1074 PRO AAA N 1
ATOM 683 C CA . PRO A 1 102 ? -49.944 -13.895 -21.515 1.000 69.669 1074 PRO AAA CA 1
ATOM 684 C C . PRO A 1 102 ? -49.268 -13.940 -20.134 1.000 65.626 1074 PRO AAA C 1
ATOM 685 O O . PRO A 1 102 ? -49.894 -13.607 -19.114 1.000 65.317 1074 PRO AAA O 1
ATOM 689 N N . THR A 1 103 ? -48.011 -14.377 -20.122 1.000 61.645 1075 THR AAA N 1
ATOM 690 C CA . THR A 1 103 ? -47.134 -14.311 -18.942 1.000 57.133 1075 THR AAA CA 1
ATOM 691 C C . THR A 1 103 ? -46.893 -12.829 -18.658 1.000 54.139 1075 THR AAA C 1
ATOM 692 O O . THR A 1 103 ? -46.597 -12.124 -19.631 1.000 53.039 1075 THR AAA O 1
ATOM 696 N N . LEU A 1 104 ? -47.064 -12.378 -17.407 1.000 51.990 1076 LEU AAA N 1
ATOM 697 C CA . LEU A 1 104 ? -46.900 -10.956 -16.998 1.000 50.106 1076 LEU AAA CA 1
ATOM 698 C C . LEU A 1 104 ? -45.881 -10.874 -15.848 1.000 47.591 1076 LEU AAA C 1
ATOM 699 O O . LEU A 1 104 ? -45.853 -11.796 -14.953 1.000 46.939 1076 LEU AAA O 1
ATOM 704 N N . VAL A 1 105 ? -45.154 -9.750 -15.773 1.000 46.727 1077 VAL AAA N 1
ATOM 705 C CA . VAL A 1 105 ? -44.642 -9.285 -14.452 1.000 45.383 1077 VAL AAA CA 1
ATOM 706 C C . VAL A 1 105 ? -45.030 -7.833 -14.252 1.000 43.742 1077 VAL AAA C 1
ATOM 707 O O . VAL A 1 105 ? -45.164 -7.134 -15.253 1.000 44.579 1077 VAL AAA O 1
ATOM 711 N N . ILE A 1 106 ? -45.394 -7.480 -13.021 1.000 42.357 1078 ILE AAA N 1
ATOM 712 C CA . ILE A 1 106 ? -45.894 -6.123 -12.693 1.000 43.677 1078 ILE AAA CA 1
ATOM 713 C C . ILE A 1 106 ? -44.855 -5.467 -11.786 1.000 40.008 1078 ILE AAA C 1
ATOM 714 O O . ILE A 1 106 ? -44.236 -6.143 -10.972 1.000 38.094 1078 ILE AAA O 1
ATOM 719 N N . MET A 1 107 ? -44.593 -4.203 -12.047 1.000 38.776 1079 MET AAA N 1
ATOM 720 C CA . MET A 1 107 ? -43.664 -3.380 -11.265 1.000 37.092 1079 MET AAA CA 1
ATOM 721 C C . MET A 1 107 ? -44.298 -2.040 -10.926 1.000 37.155 1079 MET AAA C 1
ATOM 722 O O . MET A 1 107 ? -45.282 -1.599 -11.595 1.000 39.483 1079 MET AAA O 1
ATOM 727 N N . GLU A 1 108 ? -43.604 -1.348 -10.028 1.000 36.221 1080 GLU AAA N 1
ATOM 728 C CA . GLU A 1 108 ? -43.883 0.058 -9.652 1.000 37.883 1080 GLU AAA CA 1
ATOM 729 C C . GLU A 1 108 ? -43.856 0.898 -10.950 1.000 37.980 1080 GLU AAA C 1
ATOM 730 O O . GLU A 1 108 ? -42.967 0.731 -11.773 1.000 34.590 1080 GLU AAA O 1
ATOM 736 N N . LEU A 1 109 ? -44.826 1.788 -11.138 1.000 38.369 1081 LEU AAA N 1
ATOM 737 C CA . LEU A 1 109 ? -44.894 2.624 -12.359 1.000 37.425 1081 LEU AAA CA 1
ATOM 738 C C . LEU A 1 109 ? -44.128 3.892 -12.064 1.000 35.762 1081 LEU AAA C 1
ATOM 739 O O . LEU A 1 109 ? -44.337 4.460 -10.983 1.000 37.639 1081 LEU AAA O 1
ATOM 744 N N . MET A 1 110 ? -43.208 4.216 -12.925 1.000 34.870 1082 MET AAA N 1
ATOM 745 C CA . MET A 1 110 ? -42.406 5.453 -12.931 1.000 34.374 1082 MET AAA CA 1
ATOM 746 C C . MET A 1 110 ? -43.138 6.419 -13.895 1.000 35.983 1082 MET AAA C 1
ATOM 747 O O . MET A 1 110 ? -42.968 6.298 -15.104 1.000 35.198 1082 MET AAA O 1
ATOM 752 N N . THR A 1 111 ? -43.999 7.282 -13.340 1.000 38.200 1083 THR AAA N 1
ATOM 753 C CA . THR A 1 111 ? -44.971 8.114 -14.085 1.000 40.256 1083 THR AAA CA 1
ATOM 754 C C . THR A 1 111 ? -44.294 9.042 -15.084 1.000 39.344 1083 THR AAA C 1
ATOM 755 O O . THR A 1 111 ? -44.966 9.397 -16.031 1.000 40.637 1083 THR AAA O 1
ATOM 759 N N . ARG A 1 112 ? -43.076 9.503 -14.865 1.000 37.962 1084 ARG AAA N 1
ATOM 760 C CA . ARG A 1 112 ? -42.418 10.430 -15.815 1.000 38.503 1084 ARG AAA CA 1
ATOM 761 C C . ARG A 1 112 ? -41.556 9.689 -16.830 1.000 36.763 1084 ARG AAA C 1
ATOM 762 O O . ARG A 1 112 ? -40.900 10.320 -17.612 1.000 37.614 1084 ARG AAA O 1
ATOM 770 N N . GLY A 1 113 ? -41.557 8.363 -16.880 1.000 33.658 1085 GLY AAA N 1
ATOM 771 C CA . GLY A 1 113 ? -40.876 7.665 -17.990 1.000 32.531 1085 GLY AAA CA 1
ATOM 772 C C . GLY A 1 113 ? -39.371 7.627 -17.876 1.000 29.546 1085 GLY AAA C 1
ATOM 773 O O . GLY A 1 113 ? -38.804 7.797 -16.760 1.000 30.135 1085 GLY AAA O 1
ATOM 774 N N . ASP A 1 114 ? -38.671 7.445 -18.994 1.000 28.111 1086 ASP AAA N 1
ATOM 775 C CA . ASP A 1 114 ? -37.234 7.187 -18.916 1.000 26.766 1086 ASP AAA CA 1
ATOM 776 C C . ASP A 1 114 ? -36.521 8.558 -18.914 1.000 26.806 1086 ASP AAA C 1
ATOM 777 O O . ASP A 1 114 ? -37.089 9.594 -19.386 1.000 26.942 1086 ASP AAA O 1
ATOM 782 N N . LEU A 1 115 ? -35.346 8.581 -18.346 1.000 25.853 1087 LEU AAA N 1
ATOM 783 C CA . LEU A 1 115 ? -34.553 9.818 -18.081 1.000 26.443 1087 LEU AAA CA 1
ATOM 784 C C . LEU A 1 115 ? -34.119 10.456 -19.403 1.000 26.228 1087 LEU AAA C 1
ATOM 785 O O . LEU A 1 115 ? -34.095 11.716 -19.453 1.000 27.633 1087 LEU AAA O 1
ATOM 790 N N . LYS A 1 116 ? -33.877 9.662 -20.449 1.000 25.134 1088 LYS AAA N 1
ATOM 791 C CA . LYS A 1 116 ? -33.511 10.215 -21.752 1.000 25.869 1088 LYS AAA CA 1
ATOM 792 C C . LYS A 1 116 ? -34.692 11.099 -22.208 1.000 27.337 1088 LYS AAA C 1
ATOM 793 O O . LYS A 1 116 ? -34.477 12.239 -22.669 1.000 29.224 1088 LYS AAA O 1
ATOM 799 N N . SER A 1 117 ? -35.896 10.525 -22.196 1.000 29.302 1089 SER AAA N 1
ATOM 800 C CA . SER A 1 117 ? -37.129 11.242 -22.600 1.000 32.442 1089 SER AAA CA 1
ATOM 801 C C . SER A 1 117 ? -37.302 12.495 -21.730 1.000 34.485 1089 SER AAA C 1
ATOM 802 O O . SER A 1 117 ? -37.569 13.595 -22.264 1.000 35.178 1089 SER AAA O 1
ATOM 805 N N . TYR A 1 118 ? -37.113 12.375 -20.429 1.000 31.525 1090 TYR AAA N 1
ATOM 806 C CA . TYR A 1 118 ? -37.294 13.507 -19.511 1.000 33.938 1090 TYR AAA CA 1
ATOM 807 C C . TYR A 1 118 ? -36.266 14.593 -19.831 1.000 34.924 1090 TYR AAA C 1
ATOM 808 O O . TYR A 1 118 ? -36.625 15.733 -19.945 1.000 35.686 1090 TYR AAA O 1
ATOM 817 N N . LEU A 1 119 ? -34.987 14.223 -20.017 1.000 34.132 1091 LEU AAA N 1
ATOM 818 C CA . LEU A 1 119 ? -33.950 15.231 -20.358 1.000 34.275 1091 LEU AAA CA 1
ATOM 819 C C . LEU A 1 119 ? -34.276 15.921 -21.686 1.000 35.926 1091 LEU AAA C 1
ATOM 820 O O . LEU A 1 119 ? -34.119 17.188 -21.746 1.000 37.243 1091 LEU AAA O 1
ATOM 825 N N . ARG A 1 120 ? -34.706 15.194 -22.723 1.000 35.280 1092 ARG AAA N 1
ATOM 826 C CA A ARG A 1 120 ? -35.071 15.770 -24.049 0.500 38.057 1092 ARG AAA CA 1
ATOM 827 C CA B ARG A 1 120 ? -34.984 15.855 -24.021 0.500 36.556 1092 ARG AAA CA 1
ATOM 828 C C . ARG A 1 120 ? -36.165 16.823 -23.832 1.000 39.854 1092 ARG AAA C 1
ATOM 829 O O . ARG A 1 120 ? -36.122 17.909 -24.483 1.000 43.451 1092 ARG AAA O 1
ATOM 844 N N . SER A 1 121 ? -37.092 16.521 -22.935 1.000 39.815 1093 SER AAA N 1
ATOM 845 C CA . SER A 1 121 ? -38.233 17.417 -22.623 1.000 43.475 1093 SER AAA CA 1
ATOM 846 C C . SER A 1 121 ? -37.738 18.753 -22.051 1.000 46.170 1093 SER AAA C 1
ATOM 847 O O . SER A 1 121 ? -38.529 19.700 -22.096 1.000 46.001 1093 SER AAA O 1
ATOM 850 N N . LEU A 1 122 ? -36.551 18.850 -21.461 1.000 47.299 1094 LEU AAA N 1
ATOM 851 C CA . LEU A 1 122 ? -36.081 20.084 -20.799 1.000 49.293 1094 LEU AAA CA 1
ATOM 852 C C . LEU A 1 122 ? -35.510 21.026 -21.844 1.000 54.439 1094 LEU AAA C 1
ATOM 853 O O . LEU A 1 122 ? -35.234 22.180 -21.472 1.000 58.256 1094 LEU AAA O 1
ATOM 858 N N . ARG A 1 123 ? -35.335 20.596 -23.091 1.000 52.036 1095 ARG AAA N 1
ATOM 859 C CA . ARG A 1 123 ? -34.545 21.404 -24.049 1.000 50.575 1095 ARG AAA CA 1
ATOM 860 C C . ARG A 1 123 ? -35.255 22.773 -24.243 1.000 53.924 1095 ARG AAA C 1
ATOM 861 O O . ARG A 1 123 ? -36.206 22.756 -25.000 1.000 59.219 1095 ARG AAA O 1
ATOM 869 N N . PRO A 1 134 ? -31.958 24.212 -18.286 1.000 94.330 1106 PRO AAA N 1
ATOM 870 C CA . PRO A 1 134 ? -30.693 24.864 -17.900 1.000 92.188 1106 PRO AAA CA 1
ATOM 871 C C . PRO A 1 134 ? -30.229 24.388 -16.520 1.000 86.121 1106 PRO AAA C 1
ATOM 872 O O . PRO A 1 134 ? -29.716 25.228 -15.757 1.000 80.786 1106 PRO AAA O 1
ATOM 876 N N . PRO A 1 135 ? -30.407 23.066 -16.175 1.000 82.349 1107 PRO AAA N 1
ATOM 877 C CA . PRO A 1 135 ? -30.307 22.568 -14.794 1.000 71.413 1107 PRO AAA CA 1
ATOM 878 C C . PRO A 1 135 ? -29.094 23.080 -14.014 1.000 65.426 1107 PRO AAA C 1
ATOM 879 O O . PRO A 1 135 ? -28.040 23.419 -14.599 1.000 65.036 1107 PRO AAA O 1
ATOM 883 N N . SER A 1 136 ? -29.330 23.268 -12.712 1.000 57.108 1108 SER AAA N 1
ATOM 884 C CA . SER A 1 136 ? -28.304 23.665 -11.718 1.000 55.078 1108 SER AAA CA 1
ATOM 885 C C . SER A 1 136 ? -27.319 22.524 -11.507 1.000 47.670 1108 SER AAA C 1
ATOM 886 O O . SER A 1 136 ? -27.694 21.335 -11.688 1.000 46.500 1108 SE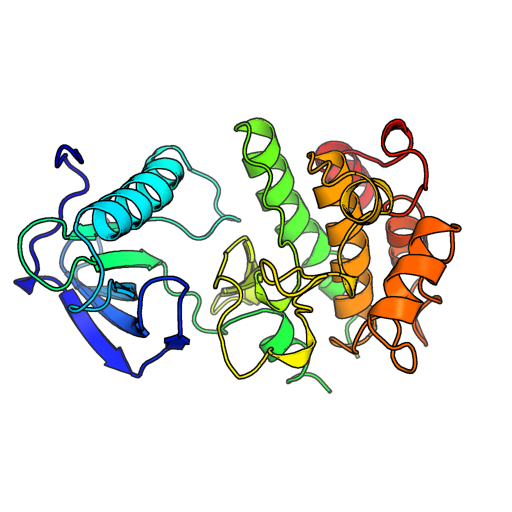R AAA O 1
ATOM 889 N N . LEU A 1 137 ? -26.089 22.843 -11.127 1.000 44.351 1109 LEU AAA N 1
ATOM 890 C CA . LEU A 1 137 ? -25.215 21.772 -10.654 1.000 44.283 1109 LEU AAA CA 1
ATOM 891 C C . LEU A 1 137 ? -26.046 20.928 -9.648 1.000 42.243 1109 LEU AAA C 1
ATOM 892 O O . LEU A 1 137 ? -25.921 19.696 -9.635 1.000 37.294 1109 LEU AAA O 1
ATOM 897 N N . SER A 1 138 ? -26.850 21.581 -8.809 1.000 42.433 1110 SER AAA N 1
ATOM 898 C CA . SER A 1 138 ? -27.573 20.938 -7.687 1.000 44.142 1110 SER AAA CA 1
ATOM 899 C C . SER A 1 138 ? -28.480 19.843 -8.185 1.000 39.981 1110 SER AAA C 1
ATOM 900 O O . SER A 1 138 ? -28.378 18.730 -7.639 1.000 37.442 1110 SER AAA O 1
ATOM 903 N N . LYS A 1 139 ? -29.324 20.156 -9.169 1.000 40.308 1111 LYS AAA N 1
ATOM 904 C CA . LYS A 1 139 ? -30.295 19.169 -9.688 1.000 41.109 1111 LYS AAA CA 1
ATOM 905 C C . LYS A 1 139 ? -29.515 18.062 -10.409 1.000 37.334 1111 LYS AAA C 1
ATOM 906 O O . LYS A 1 139 ? -29.894 16.934 -10.238 1.000 35.270 1111 LYS AAA O 1
ATOM 911 N N . MET A 1 140 ? -28.451 18.385 -11.141 1.000 35.450 1112 MET AAA N 1
ATOM 912 C CA .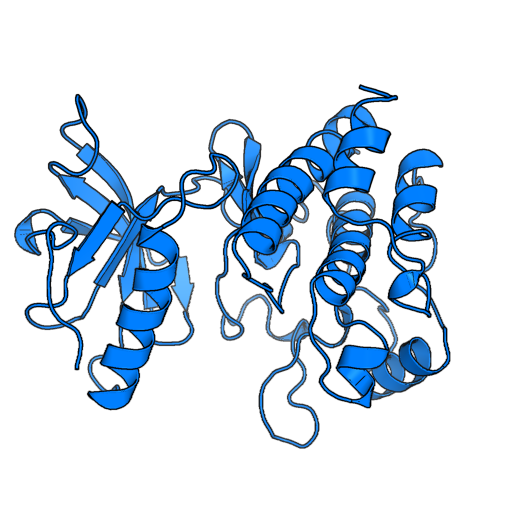 MET A 1 140 ? -27.683 17.391 -11.934 1.000 33.829 1112 MET AAA CA 1
ATOM 913 C C . MET A 1 140 ? -26.964 16.435 -10.977 1.000 31.120 1112 MET AAA C 1
ATOM 914 O O . MET A 1 140 ? -27.082 15.244 -11.131 1.000 28.017 1112 MET AAA O 1
ATOM 919 N N . ILE A 1 141 ? -26.371 16.952 -9.909 1.000 33.315 1113 ILE AAA N 1
ATOM 920 C CA . ILE A 1 141 ? -25.652 16.122 -8.901 1.000 35.319 1113 ILE AAA CA 1
ATOM 921 C C . ILE A 1 141 ? -26.637 15.286 -8.080 1.000 33.095 1113 ILE AAA C 1
ATOM 922 O O . ILE A 1 141 ? -26.327 14.136 -7.779 1.000 30.579 1113 ILE AAA O 1
ATOM 927 N N . GLN A 1 142 ? -27.789 15.827 -7.753 1.000 34.005 1114 GLN AAA N 1
ATOM 928 C CA A GLN A 1 142 ? -28.871 15.045 -7.106 0.500 34.403 1114 GLN AAA CA 1
ATOM 929 C CA B GLN A 1 142 ? -28.864 15.050 -7.101 0.500 34.512 1114 GLN AAA CA 1
ATOM 930 C C . GLN A 1 142 ? -29.233 13.843 -7.988 1.000 32.583 1114 GLN AAA C 1
ATOM 931 O O . GLN A 1 142 ? -29.235 12.671 -7.450 1.000 30.475 1114 GLN AAA O 1
ATOM 942 N N . MET A 1 143 ? -29.500 14.057 -9.284 1.000 30.049 1115 MET AAA N 1
ATOM 943 C CA . MET A 1 143 ? -29.835 12.904 -10.165 1.000 31.608 1115 MET AAA CA 1
ATOM 944 C C . MET A 1 143 ? -28.669 11.921 -10.179 1.000 28.432 1115 MET AAA C 1
ATOM 945 O O . MET A 1 143 ? -28.874 10.681 -10.191 1.000 27.433 1115 MET AAA O 1
ATOM 950 N N . ALA A 1 144 ? -27.455 12.450 -10.361 1.000 26.946 1116 ALA AAA N 1
ATOM 951 C CA . ALA A 1 144 ? -26.235 11.599 -10.414 1.000 26.832 1116 ALA AAA CA 1
ATOM 952 C C . ALA A 1 144 ? -26.195 10.730 -9.158 1.000 26.577 1116 ALA AAA C 1
ATOM 953 O O . ALA A 1 144 ? -25.827 9.527 -9.263 1.000 25.486 1116 ALA AAA O 1
ATOM 955 N N . GLY A 1 145 ? -26.499 11.309 -7.990 1.000 26.328 1117 GLY AAA N 1
ATOM 956 C CA . GLY A 1 145 ? -26.375 10.571 -6.726 1.000 26.216 1117 GLY AAA CA 1
ATOM 957 C C . GLY A 1 145 ? -27.457 9.490 -6.656 1.000 24.559 1117 GLY AAA C 1
ATOM 958 O O . GLY A 1 145 ? -27.190 8.427 -6.031 1.000 24.373 1117 GLY AAA O 1
ATOM 959 N N . GLU A 1 146 ? -28.628 9.785 -7.187 1.000 24.944 1118 GLU AAA N 1
ATOM 960 C CA . GLU A 1 146 ? -29.768 8.798 -7.149 1.000 25.810 1118 GLU AAA CA 1
ATOM 961 C C . GLU A 1 146 ? -29.415 7.591 -8.001 1.000 25.190 1118 GLU AAA C 1
ATOM 962 O O . GLU A 1 146 ? -29.579 6.432 -7.563 1.000 25.225 1118 GLU AAA O 1
ATOM 968 N N . ILE A 1 147 ? -28.928 7.844 -9.196 1.000 22.958 1119 ILE AAA N 1
ATOM 969 C CA . ILE A 1 147 ? -28.460 6.773 -10.104 1.000 23.255 1119 ILE AAA CA 1
ATOM 970 C C . ILE A 1 147 ? -27.347 5.987 -9.425 1.000 23.349 1119 ILE AAA C 1
ATOM 971 O O . ILE A 1 147 ? -27.299 4.715 -9.481 1.000 22.211 1119 ILE AAA O 1
ATOM 976 N N . ALA A 1 148 ? -26.337 6.644 -8.881 1.000 22.789 1120 ALA AAA N 1
ATOM 977 C CA . ALA A 1 148 ? -25.214 5.934 -8.232 1.000 23.243 1120 ALA AAA CA 1
ATOM 978 C C . ALA A 1 148 ? -25.692 5.086 -7.036 1.000 23.650 1120 ALA AAA C 1
ATOM 979 O O . ALA A 1 148 ? -25.109 4.024 -6.832 1.000 23.787 1120 ALA AAA O 1
ATOM 981 N N . ASP A 1 149 ? -26.695 5.531 -6.289 1.000 23.561 1121 ASP AAA N 1
ATOM 982 C CA . ASP A 1 149 ? -27.308 4.783 -5.172 1.000 24.140 1121 ASP AAA CA 1
ATOM 983 C C . ASP A 1 149 ? -27.803 3.425 -5.705 1.000 23.217 1121 ASP AAA C 1
ATOM 984 O O . ASP A 1 149 ? -27.380 2.359 -5.201 1.000 23.470 1121 ASP AAA O 1
ATOM 989 N N . GLY A 1 150 ? -28.557 3.453 -6.767 1.000 22.817 1122 GLY AAA N 1
ATOM 990 C CA . GLY A 1 150 ? -29.163 2.204 -7.282 1.000 22.405 1122 GLY AAA CA 1
ATOM 991 C C . GLY A 1 150 ? -28.091 1.317 -7.872 1.000 22.301 1122 GLY AAA C 1
ATOM 992 O O . GLY A 1 150 ? -28.098 0.078 -7.635 1.000 22.425 1122 GLY AAA O 1
ATOM 993 N N . MET A 1 151 ? -27.087 1.912 -8.555 1.000 21.681 1123 MET AAA N 1
ATOM 994 C CA . MET A 1 151 ? -26.005 1.101 -9.189 1.000 21.540 1123 MET AAA CA 1
ATOM 995 C C . MET A 1 151 ? -25.100 0.505 -8.095 1.000 22.968 1123 MET AAA C 1
ATOM 996 O O . MET A 1 151 ? -24.681 -0.665 -8.267 1.000 22.997 1123 MET AAA O 1
ATOM 1001 N N . ALA A 1 152 ? -24.834 1.192 -6.989 1.000 23.582 1124 ALA AAA N 1
ATOM 1002 C CA . ALA A 1 152 ? -23.992 0.644 -5.890 1.000 25.285 1124 ALA AAA CA 1
ATOM 1003 C C . ALA A 1 152 ? -24.712 -0.582 -5.328 1.000 24.591 1124 ALA AAA C 1
ATOM 1004 O O . ALA A 1 152 ? -24.060 -1.609 -5.050 1.000 24.416 1124 ALA AAA O 1
ATOM 1006 N N . TYR A 1 153 ? -26.016 -0.441 -5.143 1.000 23.798 1125 TYR AAA N 1
ATOM 1007 C CA . TYR A 1 153 ? -26.832 -1.559 -4.615 1.000 23.472 1125 TYR AAA CA 1
ATOM 1008 C C . TYR A 1 153 ? -26.765 -2.736 -5.568 1.000 23.176 1125 TYR AAA C 1
ATOM 1009 O O . TYR A 1 153 ? -26.519 -3.894 -5.098 1.000 24.379 1125 TYR AAA O 1
ATOM 1018 N N . LEU A 1 154 ? -27.055 -2.503 -6.839 1.000 22.669 1126 LEU AAA N 1
ATOM 1019 C CA . LEU A 1 154 ? -27.058 -3.631 -7.809 1.000 22.959 1126 LEU AAA CA 1
ATOM 1020 C C . LEU A 1 154 ? -25.671 -4.306 -7.785 1.000 24.466 1126 LEU AAA C 1
ATOM 1021 O O . LEU A 1 154 ? -25.538 -5.541 -7.725 1.000 23.869 1126 LEU AAA O 1
ATOM 1026 N N . ASN A 1 155 ? -24.612 -3.493 -7.864 1.000 24.397 1127 ASN AAA N 1
ATOM 1027 C CA . ASN A 1 155 ? -23.265 -4.111 -7.995 1.000 26.246 1127 ASN AAA CA 1
ATOM 1028 C C . ASN A 1 155 ? -22.956 -4.846 -6.702 1.000 29.441 1127 ASN AAA C 1
ATOM 1029 O O . ASN A 1 155 ? -22.297 -5.901 -6.742 1.000 30.468 1127 ASN AAA O 1
ATOM 1034 N N . ALA A 1 156 ? -23.442 -4.412 -5.541 1.000 28.319 1128 ALA AAA N 1
ATOM 1035 C CA . ALA A 1 156 ? -23.250 -5.145 -4.271 1.000 30.397 1128 ALA AAA CA 1
ATOM 1036 C C . ALA A 1 156 ? -24.003 -6.497 -4.277 1.000 31.510 1128 ALA AAA C 1
ATOM 1037 O O . ALA A 1 156 ? -23.645 -7.359 -3.548 1.000 34.652 1128 ALA AAA O 1
ATOM 1039 N N . ASN A 1 157 ? -24.989 -6.674 -5.125 1.000 30.817 1129 ASN AAA N 1
ATOM 1040 C CA . ASN A 1 157 ? -25.803 -7.880 -5.238 1.000 33.092 1129 ASN AAA CA 1
ATOM 1041 C C . ASN A 1 157 ? -25.404 -8.679 -6.472 1.000 33.221 1129 ASN AAA C 1
ATOM 1042 O O . ASN A 1 157 ? -26.245 -9.400 -6.940 1.000 33.225 1129 ASN AAA O 1
ATOM 1047 N N . LYS A 1 158 ? -24.189 -8.502 -6.921 1.000 32.073 1130 LYS AAA N 1
ATOM 1048 C CA . LYS A 1 158 ? -23.583 -9.249 -8.059 1.000 35.112 1130 LYS AAA CA 1
ATOM 1049 C C . LYS A 1 158 ? -24.341 -8.978 -9.345 1.000 32.883 1130 LYS AAA C 1
ATOM 1050 O O . LYS A 1 158 ? -24.423 -9.861 -10.134 1.000 32.670 1130 LYS AAA O 1
ATOM 1056 N N . PHE A 1 159 ? -24.963 -7.801 -9.535 1.000 27.151 1131 PHE AAA N 1
ATOM 1057 C CA . PHE A 1 159 ? -25.741 -7.530 -10.726 1.000 26.483 1131 PHE AAA CA 1
ATOM 1058 C C . PHE A 1 159 ? -24.878 -6.532 -11.479 1.000 26.356 1131 PHE AAA C 1
ATOM 1059 O O . PHE A 1 159 ? -24.671 -5.386 -10.952 1.000 27.334 1131 PHE AAA O 1
ATOM 1067 N N . VAL A 1 160 ? -24.509 -6.891 -12.695 1.000 24.890 1132 VAL AAA N 1
ATOM 1068 C CA . VAL A 1 160 ? -23.863 -5.978 -13.676 1.000 24.395 1132 VAL AAA CA 1
ATOM 1069 C C . VAL A 1 160 ? -24.917 -5.624 -14.711 1.000 23.577 1132 VAL AAA C 1
ATOM 1070 O O . VAL A 1 160 ? -25.513 -6.507 -15.284 1.000 23.044 1132 VAL AAA O 1
ATOM 1074 N N . HIS A 1 161 ? -25.212 -4.343 -14.911 1.000 23.291 1133 HIS AAA N 1
ATOM 1075 C CA . HIS A 1 161 ? -26.389 -3.936 -15.683 1.000 23.071 1133 HIS AAA CA 1
ATOM 1076 C C . HIS A 1 161 ? -26.185 -4.154 -17.192 1.000 22.346 1133 HIS AAA C 1
ATOM 1077 O O . HIS A 1 161 ? -27.018 -4.797 -17.794 1.000 22.633 1133 HIS AAA O 1
ATOM 1084 N N . ARG A 1 162 ? -25.001 -3.792 -17.665 1.000 23.204 1134 ARG AAA N 1
ATOM 1085 C CA . ARG A 1 162 ? -24.534 -3.961 -19.071 1.000 23.687 1134 ARG AAA CA 1
ATOM 1086 C C . ARG A 1 162 ? -25.186 -2.924 -20.008 1.000 22.322 1134 ARG AAA C 1
ATOM 1087 O O . ARG A 1 162 ? -24.687 -2.763 -21.111 1.000 24.220 1134 ARG AAA O 1
ATOM 1095 N N . ASP A 1 163 ? -26.256 -2.202 -19.637 1.000 22.579 1135 ASP AAA N 1
ATOM 1096 C CA . ASP A 1 163 ? -26.905 -1.222 -20.537 1.000 21.744 1135 ASP AAA CA 1
ATOM 1097 C C . ASP A 1 163 ? -27.322 -0.002 -19.718 1.000 21.578 1135 ASP AAA C 1
ATOM 1098 O O . ASP A 1 163 ? -28.388 0.559 -19.971 1.000 20.989 1135 ASP AAA O 1
ATOM 1103 N N . LEU A 1 164 ? -26.432 0.454 -18.836 1.000 21.551 1136 LEU AAA N 1
ATOM 1104 C CA . LEU A 1 164 ? -26.740 1.652 -18.067 1.000 20.364 1136 LEU AAA CA 1
ATOM 1105 C C . LEU A 1 164 ? -26.633 2.839 -19.054 1.000 20.622 1136 LEU AAA C 1
ATOM 1106 O O . LEU A 1 164 ? -25.661 2.961 -19.767 1.000 20.548 1136 LEU AAA O 1
ATOM 1111 N N . ALA A 1 165 ? -27.681 3.667 -19.051 1.000 19.474 1137 ALA AAA N 1
ATOM 1112 C CA . ALA A 1 165 ? -27.850 4.776 -19.988 1.000 20.482 1137 ALA AAA CA 1
ATOM 1113 C C . ALA A 1 165 ? -29.034 5.567 -19.474 1.000 21.005 1137 ALA AAA C 1
ATOM 1114 O O . ALA A 1 165 ? -29.882 4.962 -18.780 1.000 21.406 1137 ALA AAA O 1
ATOM 1116 N N . ALA A 1 166 ? -29.186 6.841 -19.855 1.000 19.986 1138 ALA AAA N 1
ATOM 1117 C CA . ALA A 1 166 ? -30.353 7.621 -19.394 1.000 21.316 1138 ALA AAA CA 1
ATOM 1118 C C . ALA A 1 166 ? -31.631 6.907 -19.798 1.000 21.336 1138 ALA AAA C 1
ATOM 1119 O O . ALA A 1 166 ? -32.603 6.941 -19.052 1.000 23.790 1138 ALA AAA O 1
ATOM 1121 N N . ARG A 1 167 ? -31.681 6.277 -20.982 1.000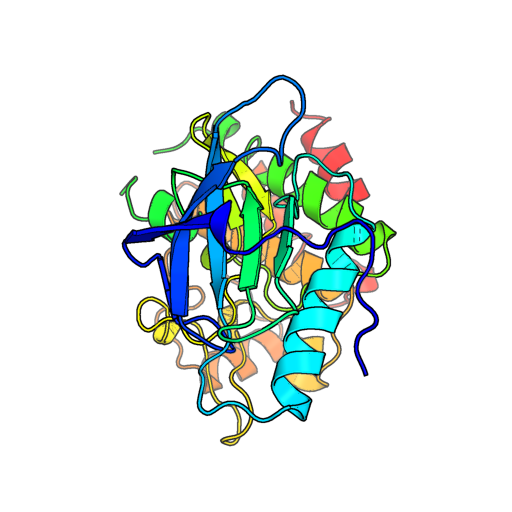 20.382 1139 ARG AAA N 1
ATOM 1122 C CA . ARG A 1 167 ? -32.912 5.636 -21.482 1.000 21.363 1139 ARG AAA CA 1
ATOM 1123 C C . ARG A 1 167 ? -33.341 4.452 -20.607 1.000 22.367 1139 ARG AAA C 1
ATOM 1124 O O . ARG A 1 167 ? -34.505 4.018 -20.735 1.000 22.744 1139 ARG AAA O 1
ATOM 1132 N N . ASN A 1 168 ? -32.441 3.934 -19.777 1.000 22.296 1140 ASN AAA N 1
ATOM 1133 C CA . ASN A 1 168 ? -32.794 2.820 -18.872 1.000 22.950 1140 ASN AAA CA 1
ATOM 1134 C C . ASN A 1 168 ? -32.926 3.299 -17.431 1.000 24.144 1140 ASN AAA C 1
ATOM 1135 O O . ASN A 1 168 ? -33.227 2.486 -16.522 1.000 24.774 1140 ASN AAA O 1
ATOM 1140 N N . CYS A 1 169 ? -32.715 4.570 -17.156 1.000 22.739 1141 CYS AAA N 1
ATOM 1141 C CA . CYS A 1 169 ? -33.079 5.189 -15.860 1.000 23.415 1141 CYS AAA CA 1
ATOM 1142 C C . CYS A 1 169 ? -34.523 5.696 -15.944 1.000 26.224 1141 CYS AAA C 1
ATOM 1143 O O . CYS A 1 169 ? -34.993 6.055 -17.033 1.000 26.770 1141 CYS AAA O 1
ATOM 1146 N N . MET A 1 170 ? -35.251 5.642 -14.848 1.000 26.450 1142 MET AAA N 1
ATOM 1147 C CA . MET A 1 170 ? -36.694 5.921 -14.808 1.000 27.995 1142 MET AAA CA 1
ATOM 1148 C C . MET A 1 170 ? -36.953 7.041 -13.798 1.000 29.371 1142 MET AAA C 1
ATOM 1149 O O . MET A 1 170 ? -36.225 7.180 -12.799 1.000 29.274 1142 MET AAA O 1
ATOM 1154 N N . VAL A 1 171 ? -37.966 7.849 -14.067 1.000 30.486 1143 VAL AAA N 1
ATOM 1155 C CA . VAL A 1 171 ? -38.251 9.088 -13.310 1.000 32.464 1143 VAL AAA CA 1
ATOM 1156 C C . VAL A 1 171 ? -39.629 8.975 -12.687 1.000 34.004 1143 VAL AAA C 1
ATOM 1157 O O . VAL A 1 171 ? -40.663 8.689 -13.416 1.000 33.920 1143 VAL AAA O 1
ATOM 1161 N N . ALA A 1 172 ? -39.683 9.147 -11.371 1.000 35.517 1144 ALA AAA N 1
ATOM 1162 C CA . ALA A 1 172 ? -40.948 9.110 -10.609 1.000 38.918 1144 ALA AAA CA 1
ATOM 1163 C C . ALA A 1 172 ? -41.692 10.430 -10.736 1.000 41.803 1144 ALA AAA C 1
ATOM 1164 O O . ALA A 1 172 ? -41.095 11.435 -11.118 1.000 41.216 1144 ALA AAA O 1
ATOM 1166 N N . GLU A 1 173 ? -42.917 10.421 -10.249 1.000 47.409 1145 GLU AAA N 1
ATOM 1167 C CA . GLU A 1 173 ? -43.774 11.632 -10.115 1.000 51.491 1145 GLU AAA CA 1
ATOM 1168 C C . GLU A 1 173 ? -43.005 12.749 -9.410 1.000 50.625 1145 GLU AAA C 1
ATOM 1169 O O . GLU A 1 173 ? -42.933 13.876 -9.947 1.000 48.275 1145 GLU AAA O 1
ATOM 1175 N N . ASP A 1 174 ? -42.328 12.401 -8.316 1.000 50.841 1146 ASP AAA N 1
ATOM 1176 C CA . ASP A 1 174 ? -41.566 13.384 -7.508 1.000 50.030 1146 ASP AAA CA 1
ATOM 1177 C C . ASP A 1 174 ? -40.186 13.686 -8.111 1.000 46.580 1146 ASP AAA C 1
ATOM 1178 O O . ASP A 1 174 ? -39.455 14.396 -7.458 1.000 46.547 1146 ASP AAA O 1
ATOM 1183 N N . PHE A 1 175 ? -39.820 13.174 -9.298 1.000 43.693 1147 PHE AAA N 1
ATOM 1184 C CA . PHE A 1 175 ? -38.568 13.469 -10.043 1.000 41.586 1147 PHE AAA CA 1
ATOM 1185 C C . PHE A 1 175 ? -37.383 12.655 -9.493 1.000 37.299 1147 PHE AAA C 1
ATOM 1186 O O . PHE A 1 175 ? -36.277 12.818 -10.010 1.000 39.018 1147 PHE AAA O 1
ATOM 1194 N N . THR A 1 176 ? -37.628 11.772 -8.553 1.000 35.715 1148 THR AAA N 1
ATOM 1195 C CA . THR A 1 176 ? -36.630 10.758 -8.104 1.000 34.584 1148 THR AAA CA 1
ATOM 1196 C C . THR A 1 176 ? -36.248 9.872 -9.310 1.000 32.104 1148 THR AAA C 1
ATOM 1197 O O . THR A 1 176 ? -37.133 9.332 -10.009 1.000 32.339 1148 THR AAA O 1
ATOM 1201 N N . VAL A 1 177 ? -35.008 9.560 -9.430 1.000 27.959 1149 VAL AAA N 1
ATOM 1202 C CA . VAL A 1 177 ? -34.513 8.671 -10.506 1.000 27.747 1149 VAL AAA CA 1
ATOM 1203 C C . VAL A 1 177 ? -34.165 7.300 -9.909 1.000 26.118 1149 VAL AAA C 1
ATOM 1204 O O . VAL A 1 177 ? -33.614 7.244 -8.791 1.000 26.682 1149 VAL AAA O 1
ATOM 1208 N N . LYS A 1 178 ? -34.559 6.289 -10.638 1.000 25.119 1150 LYS AAA N 1
ATOM 1209 C CA . LYS A 1 178 ? -34.321 4.861 -10.287 1.000 24.883 1150 LYS AAA CA 1
ATOM 1210 C C . LYS A 1 178 ? -33.762 4.105 -11.481 1.000 24.429 1150 LYS AAA C 1
ATOM 1211 O O . LYS A 1 178 ? -33.970 4.484 -12.697 1.000 24.835 1150 LYS AAA O 1
ATOM 1217 N N . ILE A 1 179 ? -32.990 3.082 -11.177 1.000 23.771 1151 ILE AAA N 1
ATOM 1218 C CA . ILE A 1 179 ? -32.425 2.216 -12.246 1.000 22.797 1151 ILE AAA CA 1
ATOM 1219 C C . ILE A 1 179 ? -33.538 1.287 -12.730 1.000 23.391 1151 ILE AAA C 1
ATOM 1220 O O . ILE A 1 179 ? -34.226 0.660 -11.925 1.000 23.355 1151 ILE AAA O 1
ATOM 1225 N N . GLY A 1 180 ? -33.683 1.204 -14.053 1.000 23.469 1152 GLY AAA N 1
ATOM 1226 C CA . GLY A 1 180 ? -34.548 0.206 -14.682 1.000 25.199 1152 GLY AAA CA 1
ATOM 1227 C C . GLY A 1 180 ? -33.837 -0.429 -15.851 1.000 23.823 1152 GLY AAA C 1
ATOM 1228 O O . GLY A 1 180 ? -32.633 -0.394 -15.911 1.000 24.178 1152 GLY AAA O 1
ATOM 1229 N N . ASP A 1 181 ? -34.658 -0.992 -16.737 1.000 24.545 1153 ASP AAA N 1
ATOM 1230 C CA . ASP A 1 181 ? -34.160 -1.605 -17.973 1.000 26.317 1153 ASP AAA CA 1
ATOM 1231 C C . ASP A 1 181 ? -35.332 -1.864 -18.902 1.000 27.462 1153 ASP AAA C 1
ATOM 1232 O O . ASP A 1 181 ? -36.251 -2.613 -18.515 1.000 29.238 1153 ASP AAA O 1
ATOM 1237 N N . PHE A 1 182 ? -35.294 -1.240 -20.067 1.000 28.299 1154 PHE AAA N 1
ATOM 1238 C CA . PHE A 1 182 ? -36.354 -1.394 -21.062 1.000 31.592 1154 PHE AAA CA 1
ATOM 1239 C C . PHE A 1 182 ? -35.824 -2.236 -22.205 1.000 35.077 1154 PHE AAA C 1
ATOM 1240 O O . PHE A 1 182 ? -36.454 -2.206 -23.241 1.000 42.539 1154 PHE AAA O 1
ATOM 1248 N N . GLY A 1 183 ? -34.704 -2.926 -22.056 1.000 31.562 1155 GLY AAA N 1
ATOM 1249 C CA . GLY A 1 183 ? -34.174 -3.724 -23.174 1.000 31.301 1155 GLY AAA CA 1
ATOM 1250 C C . GLY A 1 183 ? -33.787 -2.840 -24.348 1.000 29.090 1155 GLY AAA C 1
ATOM 1251 O O . GLY A 1 183 ? -33.635 -1.619 -24.198 1.000 29.519 1155 GLY AAA O 1
ATOM 1252 N N . MET A 1 184 ? -33.521 -3.452 -25.492 1.000 30.829 1156 MET AAA N 1
ATOM 1253 C CA . MET A 1 184 ? -32.752 -2.784 -26.576 1.000 28.583 1156 MET AAA CA 1
ATOM 1254 C C . MET A 1 184 ? -33.672 -2.587 -27.769 1.000 30.565 1156 MET AAA C 1
ATOM 1255 O O . MET A 1 184 ? -33.169 -2.210 -28.835 1.000 31.192 1156 MET AAA O 1
ATOM 1260 N N . THR A 1 185 ? -34.952 -2.912 -27.663 1.000 31.837 1157 THR AAA N 1
ATOM 1261 C CA . THR A 1 185 ? -35.784 -3.078 -28.886 1.000 34.603 1157 THR AAA CA 1
ATOM 1262 C C . THR A 1 185 ? -36.782 -1.934 -29.057 1.000 33.699 1157 THR AAA C 1
ATOM 1263 O O . THR A 1 185 ? -37.478 -1.955 -30.047 1.000 35.663 1157 THR AAA O 1
ATOM 1267 N N . ARG A 1 186 ? -36.838 -0.909 -28.214 1.000 31.420 1158 ARG AAA N 1
ATOM 1268 C CA . ARG A 1 186 ? -37.806 0.173 -28.519 1.000 32.373 1158 ARG AAA CA 1
ATOM 1269 C C . ARG A 1 186 ? -37.385 0.884 -29.799 1.000 32.745 1158 ARG AAA C 1
ATOM 1270 O O . ARG A 1 186 ? -36.225 1.306 -29.851 1.000 31.536 1158 ARG AAA O 1
ATOM 1278 N N . ASP A 1 187 ? -38.340 1.124 -30.679 1.000 33.661 1159 ASP AAA N 1
ATOM 1279 C CA . ASP A 1 187 ? -38.111 1.905 -31.919 1.000 35.033 1159 ASP AAA CA 1
ATOM 1280 C C . ASP A 1 187 ? -37.515 3.272 -31.573 1.000 32.271 1159 ASP AAA C 1
ATOM 1281 O O . ASP A 1 187 ? -36.661 3.771 -32.295 1.000 30.961 1159 ASP AAA O 1
ATOM 1286 N N . ILE A 1 188 ? -37.946 3.961 -30.503 1.000 32.285 1160 ILE AAA N 1
ATOM 1287 C CA . ILE A 1 188 ? -37.522 5.370 -30.281 1.000 31.726 1160 ILE AAA CA 1
ATOM 1288 C C . ILE A 1 188 ? -36.000 5.448 -30.109 1.000 29.604 1160 ILE AAA C 1
ATOM 1289 O O . ILE A 1 188 ? -35.466 6.477 -30.362 1.000 28.667 1160 ILE AAA O 1
ATOM 1294 N N . TYR A 1 189 ? -35.335 4.408 -29.598 1.000 28.063 1161 TYR AAA N 1
ATOM 1295 C CA . TYR A 1 189 ? -33.895 4.503 -29.317 1.000 25.655 1161 TYR AAA CA 1
ATOM 1296 C C . TYR A 1 189 ? -33.112 3.591 -30.255 1.000 25.245 1161 TYR AAA C 1
ATOM 1297 O O . TYR A 1 189 ? -31.973 3.201 -29.902 1.000 24.434 1161 TYR AAA O 1
ATOM 1306 N N . GLU A 1 190 ? -33.648 3.310 -31.444 1.000 27.625 1162 GLU AAA N 1
ATOM 1307 C CA . GLU A 1 190 ? -32.948 2.510 -32.479 1.000 27.544 1162 GLU AAA CA 1
ATOM 1308 C C . GLU A 1 190 ? -31.538 3.078 -32.704 1.000 26.795 1162 GLU AAA C 1
ATOM 1309 O O . GLU A 1 190 ? -30.619 2.285 -32.957 1.000 26.654 1162 GLU AAA O 1
ATOM 1315 N N . THR A 1 191 ? -31.315 4.367 -32.641 1.000 26.763 1163 THR AAA N 1
ATOM 1316 C CA . THR A 1 191 ? -29.981 4.898 -33.024 1.000 28.777 1163 THR AAA CA 1
ATOM 1317 C C . THR A 1 191 ? -28.961 4.616 -31.927 1.000 26.571 1163 THR AAA C 1
ATOM 1318 O O . THR A 1 191 ? -27.771 4.780 -32.196 1.000 27.332 1163 THR AAA O 1
ATOM 1322 N N . ASP A 1 192 ? -29.392 4.155 -30.732 1.000 24.023 1164 ASP AAA N 1
ATOM 1323 C CA . ASP A 1 192 ? -28.503 3.920 -29.587 1.000 22.050 1164 ASP AAA CA 1
ATOM 1324 C C . ASP A 1 192 ? -27.900 2.505 -29.627 1.000 21.903 1164 ASP AAA C 1
ATOM 1325 O O . ASP A 1 192 ? -27.107 2.176 -28.715 1.000 20.679 1164 ASP AAA O 1
ATOM 1330 N N . TYR A 1 193 ? -28.258 1.688 -30.605 1.000 22.307 1165 TYR AAA N 1
ATOM 1331 C CA . TYR A 1 193 ? -27.796 0.274 -30.681 1.000 22.639 1165 TYR AAA CA 1
ATOM 1332 C C . TYR A 1 193 ? -27.249 -0.045 -32.064 1.000 24.240 1165 TYR AAA C 1
ATOM 1333 O O . TYR A 1 193 ? -27.787 0.426 -33.079 1.000 25.664 1165 TYR AAA O 1
ATOM 1342 N N . TYR A 1 194 ? -26.192 -0.873 -32.061 1.000 24.186 1166 TYR AAA N 1
ATOM 1343 C CA . TYR A 1 194 ? -25.456 -1.257 -33.276 1.000 27.215 1166 TYR AAA CA 1
ATOM 1344 C C . TYR A 1 194 ? -25.462 -2.773 -33.302 1.000 28.766 1166 TYR AAA C 1
ATOM 1345 O O . TYR A 1 194 ? -25.074 -3.332 -32.226 1.000 27.746 1166 TYR AAA O 1
ATOM 1354 N N . ARG A 1 195 ? -25.864 -3.393 -34.401 1.000 31.452 1167 ARG AAA N 1
ATOM 1355 C CA . ARG A 1 195 ? -25.708 -4.873 -34.508 1.000 37.276 1167 ARG AAA CA 1
ATOM 1356 C C . ARG A 1 195 ? -24.300 -5.206 -34.954 1.000 38.513 1167 ARG AAA C 1
ATOM 1357 O O . ARG A 1 195 ? -24.087 -5.324 -36.164 1.000 40.394 1167 ARG AAA O 1
ATOM 1365 N N . LYS A 1 196 ? -23.357 -5.179 -34.054 1.000 42.592 1168 LYS AAA N 1
ATOM 1366 C CA . LYS A 1 196 ? -21.930 -5.326 -34.422 1.000 51.175 1168 LYS AAA CA 1
ATOM 1367 C C . LYS A 1 196 ? -21.738 -6.740 -34.954 1.000 54.168 1168 LYS AAA C 1
ATOM 1368 O O . LYS A 1 196 ? -22.216 -7.636 -34.322 1.000 55.137 1168 LYS AAA O 1
ATOM 1374 N N . GLY A 1 197 ? -21.222 -6.849 -36.176 1.000 58.727 1169 GLY AAA N 1
ATOM 1375 C CA . GLY A 1 197 ? -20.982 -8.101 -36.917 1.000 58.399 1169 GLY AAA CA 1
ATOM 1376 C C . GLY A 1 197 ? -22.271 -8.809 -37.250 1.000 57.718 1169 GLY AAA C 1
ATOM 1377 O O . GLY A 1 197 ? -22.219 -10.039 -37.474 1.000 60.137 1169 GLY AAA O 1
ATOM 1378 N N . GLY A 1 198 ? -23.405 -8.112 -37.211 1.000 49.310 1170 GLY AAA N 1
ATOM 1379 C CA . GLY A 1 198 ? -24.682 -8.759 -37.568 1.000 50.319 1170 GLY AAA CA 1
ATOM 1380 C C . GLY A 1 198 ? -25.273 -9.544 -36.410 1.000 48.639 1170 GLY AAA C 1
ATOM 1381 O O . GLY A 1 198 ? -26.355 -10.162 -36.589 1.000 51.308 1170 GLY AAA O 1
ATOM 1382 N N . LYS A 1 199 ? -24.611 -9.520 -35.249 1.000 46.223 1171 LYS AAA N 1
ATOM 1383 C CA . LYS A 1 199 ? -24.975 -10.419 -34.111 1.000 47.427 1171 LYS AAA CA 1
ATOM 1384 C C . LYS A 1 199 ? -25.964 -9.644 -33.238 1.000 44.392 1171 LYS AAA C 1
ATOM 1385 O O . LYS A 1 199 ? -26.954 -9.058 -33.783 1.000 50.313 1171 LYS AAA O 1
ATOM 1388 N N . GLY A 1 200 ? -25.755 -9.632 -31.942 1.000 39.791 1172 GLY AAA N 1
ATOM 1389 C CA . GLY A 1 200 ? -26.693 -8.956 -31.039 1.000 37.335 1172 GLY AAA CA 1
ATOM 1390 C C . GLY A 1 200 ? -26.537 -7.442 -31.138 1.000 33.342 1172 GLY AAA C 1
ATOM 1391 O O . GLY A 1 200 ? -25.477 -6.947 -31.549 1.000 32.147 1172 GLY AAA O 1
ATOM 1392 N N . LEU A 1 201 ? -27.580 -6.743 -30.745 1.000 31.470 1173 LEU AAA N 1
ATOM 1393 C CA . LEU A 1 201 ? -27.535 -5.286 -30.584 1.000 29.061 1173 LEU AAA CA 1
ATOM 1394 C C . LEU A 1 201 ? -26.591 -4.972 -29.445 1.000 28.939 1173 LEU AAA C 1
ATOM 1395 O O . LEU A 1 201 ? -26.673 -5.666 -28.391 1.000 27.264 1173 LEU AAA O 1
ATOM 1400 N N . LEU A 1 202 ? -25.775 -3.913 -29.598 1.000 26.065 1174 LEU AAA N 1
ATOM 1401 C CA . LEU A 1 202 ? -24.892 -3.445 -28.539 1.000 25.420 1174 LEU AAA CA 1
ATOM 1402 C C . LEU A 1 202 ? -25.029 -1.929 -28.430 1.000 24.246 1174 LEU AAA C 1
ATOM 1403 O O . LEU A 1 202 ? -24.981 -1.228 -29.470 1.000 22.956 1174 LEU AAA O 1
ATOM 1408 N N . PRO A 1 203 ? -25.080 -1.431 -27.191 1.000 22.289 1175 PRO AAA N 1
ATOM 1409 C CA . PRO A 1 203 ? -25.094 0.015 -26.941 1.000 21.044 1175 PRO AAA CA 1
ATOM 1410 C C . PRO A 1 203 ? -23.703 0.642 -27.045 1.000 21.820 1175 PRO AAA C 1
ATOM 1411 O O . PRO A 1 203 ? -23.259 1.158 -26.024 1.000 21.774 1175 PRO AAA O 1
ATOM 1415 N N . VAL A 1 204 ? -23.113 0.681 -28.243 1.000 21.828 1176 VAL AAA N 1
ATOM 1416 C CA . VAL A 1 204 ? -21.645 0.864 -28.369 1.000 22.746 1176 VAL AAA CA 1
ATOM 1417 C C . VAL A 1 204 ? -21.215 2.241 -27.865 1.000 22.272 1176 VAL AAA C 1
ATOM 1418 O O . VAL A 1 204 ? -20.088 2.406 -27.397 1.000 22.574 1176 VAL AAA O 1
ATOM 1422 N N . ARG A 1 205 ? -22.068 3.243 -27.965 1.000 20.401 1177 ARG AAA N 1
ATOM 1423 C CA . ARG A 1 205 ? -21.710 4.613 -27.503 1.000 21.497 1177 ARG AAA CA 1
ATOM 1424 C C . ARG A 1 205 ? -21.650 4.768 -25.975 1.000 20.559 1177 ARG AAA C 1
ATOM 1425 O O . ARG A 1 205 ? -21.189 5.798 -25.498 1.000 20.541 1177 ARG AAA O 1
ATOM 1433 N N . TRP A 1 206 ? -22.113 3.762 -25.249 1.000 20.478 1178 TRP AAA N 1
ATOM 1434 C CA . TRP A 1 206 ? -22.111 3.725 -23.770 1.000 20.183 1178 TRP AAA CA 1
ATOM 1435 C C . TRP A 1 206 ? -21.094 2.698 -23.293 1.000 20.849 1178 TRP AAA C 1
ATOM 1436 O O . TRP A 1 206 ? -20.919 2.624 -22.048 1.000 22.281 1178 TRP AAA O 1
ATOM 1447 N N . MET A 1 207 ? -20.442 1.941 -24.172 1.000 21.089 1179 MET AAA N 1
ATOM 1448 C CA . MET A 1 207 ? -19.617 0.807 -23.746 1.000 21.728 1179 MET AAA CA 1
ATOM 1449 C C . MET A 1 207 ? -18.166 1.197 -23.466 1.000 22.501 1179 MET AAA C 1
ATOM 1450 O O . MET A 1 207 ? -17.540 1.948 -24.210 1.000 21.825 1179 MET AAA O 1
ATOM 1455 N N . SER A 1 208 ? -17.599 0.576 -22.424 1.000 20.874 1180 SER AAA N 1
ATOM 1456 C CA . SER A 1 208 ? -16.165 0.726 -22.083 1.000 21.158 1180 SER AAA CA 1
ATOM 1457 C C . SER A 1 208 ? -15.276 0.195 -23.185 1.000 22.682 1180 SER AAA C 1
ATOM 1458 O O . SER A 1 208 ? -15.616 -0.708 -23.955 1.000 22.001 1180 SER AAA O 1
ATOM 1461 N N . PRO A 1 209 ? -13.992 0.598 -23.200 1.000 22.768 1181 PRO AAA N 1
ATOM 1462 C CA . PRO A 1 209 ? -13.005 0.027 -24.124 1.000 23.929 1181 PRO AAA CA 1
ATOM 1463 C C . PRO A 1 209 ? -12.966 -1.509 -24.059 1.000 25.075 1181 PRO AAA C 1
ATOM 1464 O O . PRO A 1 209 ? -12.906 -2.141 -25.079 1.000 26.064 1181 PRO AAA O 1
ATOM 1468 N N . GLU A 1 210 ? -12.976 -2.060 -22.848 1.000 24.637 1182 GLU AAA N 1
ATOM 1469 C CA . GLU A 1 210 ? -12.726 -3.505 -22.635 1.000 25.676 1182 GLU AAA CA 1
ATOM 1470 C C . GLU A 1 210 ? -14.016 -4.243 -23.051 1.000 24.318 1182 GLU AAA C 1
ATOM 1471 O O . GLU A 1 210 ? -13.901 -5.397 -23.475 1.000 26.167 1182 GLU AAA O 1
ATOM 1477 N N . SER A 1 211 ? -15.163 -3.593 -22.945 1.000 23.383 1183 SER AAA N 1
ATOM 1478 C CA . SER A 1 211 ? -16.469 -4.199 -23.332 1.000 23.080 1183 SER AAA CA 1
ATOM 1479 C C . SER A 1 211 ? -16.479 -4.245 -24.866 1.000 23.933 1183 SER AAA C 1
ATOM 1480 O O . SER A 1 211 ? -16.779 -5.318 -25.453 1.000 25.130 1183 SER AAA O 1
ATOM 1483 N N . LEU A 1 212 ? -16.046 -3.136 -25.504 1.000 23.831 1184 LEU AAA N 1
ATOM 1484 C CA . LEU A 1 212 ? -15.946 -3.092 -26.976 1.000 25.241 1184 LEU AAA CA 1
ATOM 1485 C C . LEU A 1 212 ? -14.948 -4.105 -27.513 1.000 26.932 1184 LEU AAA C 1
ATOM 1486 O O . LEU A 1 212 ? -15.212 -4.738 -28.569 1.000 27.682 1184 LEU AAA O 1
ATOM 1491 N N . LYS A 1 213 ? -13.821 -4.261 -26.862 1.000 26.314 1185 LYS AAA N 1
ATOM 1492 C CA . LYS A 1 213 ? -12.710 -5.052 -27.433 1.000 30.251 1185 LYS AAA CA 1
ATOM 1493 C C . LYS A 1 213 ? -12.921 -6.547 -27.176 1.000 30.678 1185 LYS AAA C 1
ATOM 1494 O O . LYS A 1 213 ? -12.756 -7.344 -28.097 1.000 31.956 1185 LYS AAA O 1
ATOM 1500 N N . ASP A 1 214 ? -13.233 -6.908 -25.953 1.000 29.041 1186 ASP AAA N 1
ATOM 1501 C CA . ASP A 1 214 ? -13.162 -8.322 -25.487 1.000 31.038 1186 ASP AAA CA 1
ATOM 1502 C C . ASP A 1 214 ? -14.530 -8.809 -24.972 1.000 28.796 1186 ASP AAA C 1
ATOM 1503 O O . ASP A 1 214 ? -14.569 -9.963 -24.515 1.000 28.081 1186 ASP AAA O 1
ATOM 1508 N N . GLY A 1 215 ? -15.576 -7.988 -24.972 1.000 28.076 1187 GLY AAA N 1
ATOM 1509 C CA . GLY A 1 215 ? -16.887 -8.358 -24.375 1.000 28.385 1187 GLY AAA CA 1
ATOM 1510 C C . GLY A 1 215 ? -16.773 -8.617 -22.875 1.000 27.358 1187 GLY AAA C 1
ATOM 1511 O O . GLY A 1 215 ? -17.431 -9.489 -22.343 1.000 27.135 1187 GLY AAA O 1
ATOM 1512 N N . VAL A 1 216 ? -15.970 -7.819 -22.193 1.000 26.792 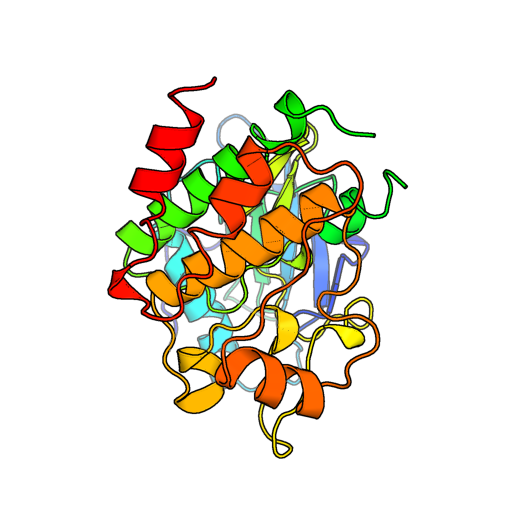1188 VAL AAA N 1
ATOM 1513 C CA . VAL A 1 216 ? -15.791 -7.867 -20.723 1.000 26.010 1188 VAL AAA CA 1
ATOM 1514 C C . VAL A 1 216 ? -16.747 -6.824 -20.165 1.000 25.120 1188 VAL AAA C 1
ATOM 1515 O O . VAL A 1 216 ? -16.577 -5.608 -20.476 1.000 24.511 1188 VAL AAA O 1
ATOM 1519 N N . PHE A 1 217 ? -17.706 -7.289 -19.362 1.000 24.968 1189 PHE AAA N 1
ATOM 1520 C CA . PHE A 1 217 ? -18.695 -6.443 -18.682 1.000 24.351 1189 PHE AAA CA 1
ATOM 1521 C C . PHE A 1 217 ? -18.513 -6.741 -17.193 1.000 25.436 1189 PHE AAA C 1
ATOM 1522 O O . PHE A 1 217 ? -18.544 -7.894 -16.731 1.000 24.404 1189 PHE AAA O 1
ATOM 1530 N N . THR A 1 218 ? -18.359 -5.688 -16.413 1.000 21.910 1190 THR AAA N 1
ATOM 1531 C CA . THR A 1 218 ? -18.054 -5.686 -14.990 1.000 22.320 1190 THR AAA CA 1
ATOM 1532 C C . THR A 1 218 ? -18.722 -4.503 -14.298 1.000 21.155 1190 THR AAA C 1
ATOM 1533 O O . THR A 1 218 ? -19.283 -3.636 -14.953 1.000 21.569 1190 THR AAA O 1
ATOM 1537 N N . THR A 1 219 ? -18.592 -4.477 -12.994 1.000 23.276 1191 THR AAA N 1
ATOM 1538 C CA . THR A 1 219 ? -19.016 -3.254 -12.266 1.000 23.359 1191 THR AAA CA 1
ATOM 1539 C C . THR A 1 219 ? -18.225 -2.073 -12.846 1.000 22.541 1191 THR AAA C 1
ATOM 1540 O O . THR A 1 219 ? -18.752 -0.965 -12.900 1.000 22.555 1191 THR AAA O 1
ATOM 1544 N N . TYR A 1 220 ? -16.974 -2.261 -13.191 1.000 23.201 1192 TYR AAA N 1
ATOM 1545 C CA . TYR A 1 220 ? -16.106 -1.201 -13.708 1.000 24.169 1192 TYR AAA CA 1
ATOM 1546 C C . TYR A 1 220 ? -16.600 -0.671 -15.061 1.000 23.035 1192 TYR AAA C 1
ATOM 1547 O O . TYR A 1 220 ? -16.531 0.549 -15.326 1.000 22.310 1192 TYR AAA O 1
ATOM 1556 N N . SER A 1 221 ? -17.150 -1.543 -15.926 1.000 22.672 1193 SER AAA N 1
ATOM 1557 C CA . SER A 1 221 ? -17.758 -1.107 -17.195 1.000 20.868 1193 SER AAA CA 1
ATOM 1558 C C . SER A 1 221 ? -19.106 -0.430 -16.937 1.000 20.278 1193 SER AAA C 1
ATOM 1559 O O . SER A 1 221 ? -19.458 0.485 -17.681 1.000 20.704 1193 SER AAA O 1
ATOM 1562 N N . ASP A 1 222 ? -19.819 -0.793 -15.860 1.000 20.229 1194 ASP AAA N 1
ATOM 1563 C CA . ASP A 1 222 ? -21.043 -0.050 -15.482 1.000 20.311 1194 ASP AAA CA 1
ATOM 1564 C C . ASP A 1 222 ? -20.644 1.377 -15.098 1.000 18.820 1194 ASP AAA C 1
ATOM 1565 O O . ASP A 1 222 ? -21.407 2.341 -15.401 1.000 19.312 1194 ASP AAA O 1
ATOM 1570 N N . VAL A 1 223 ? -19.542 1.554 -14.413 1.000 19.139 1195 VAL AAA N 1
ATOM 1571 C CA . VAL A 1 223 ? -19.075 2.879 -13.988 1.000 20.432 1195 VAL AAA CA 1
ATOM 1572 C C . VAL A 1 223 ? -18.691 3.708 -15.230 1.000 20.728 1195 VAL AAA C 1
ATOM 1573 O O . VAL A 1 223 ? -19.019 4.940 -15.315 1.000 20.992 1195 VAL AAA O 1
ATOM 1577 N N . TRP A 1 224 ? -18.041 3.107 -16.216 1.000 20.178 1196 TRP AAA N 1
ATOM 1578 C CA . TRP A 1 224 ? -17.820 3.799 -17.510 1.000 21.150 1196 TRP AAA CA 1
ATOM 1579 C C . TRP A 1 224 ? -19.152 4.369 -18.014 1.000 21.685 1196 TRP AAA C 1
ATOM 1580 O O . TRP A 1 224 ? -19.219 5.509 -18.424 1.000 21.479 1196 TRP AAA O 1
ATOM 1591 N N . SER A 1 225 ? -20.176 3.501 -18.119 1.000 19.375 1197 SER AAA N 1
ATOM 1592 C CA . SER A 1 225 ? -21.464 3.890 -18.662 1.000 19.624 1197 SER AAA CA 1
ATOM 1593 C C . SER A 1 225 ? -22.090 4.987 -17.818 1.000 19.470 1197 SER AAA C 1
ATOM 1594 O O . SER A 1 225 ? -22.760 5.874 -18.357 1.000 20.218 1197 SER AAA O 1
ATOM 1597 N N . PHE A 1 226 ? -21.937 4.906 -16.510 1.000 19.183 1198 PHE AAA N 1
ATOM 1598 C CA . PHE A 1 226 ? -22.411 5.979 -15.603 1.000 19.558 1198 PHE AAA CA 1
ATOM 1599 C C . PHE A 1 226 ? -21.808 7.306 -16.071 1.000 19.812 1198 PHE AAA C 1
ATOM 1600 O O . PHE A 1 226 ? -22.495 8.339 -16.002 1.000 20.790 1198 PHE AAA O 1
ATOM 1608 N N . GLY A 1 227 ? -20.517 7.353 -16.348 1.000 20.564 1199 GLY AAA N 1
ATOM 1609 C CA . GLY A 1 227 ? -19.884 8.601 -16.823 1.000 21.157 1199 GLY AAA CA 1
ATOM 1610 C C . GLY A 1 227 ? -20.581 9.108 -18.116 1.000 22.084 1199 GLY AAA C 1
ATOM 1611 O O . GLY A 1 227 ? -20.827 10.321 -18.227 1.000 21.038 1199 GLY AAA O 1
ATOM 1612 N N . VAL A 1 228 ? -21.003 8.223 -19.044 1.000 20.893 1200 VAL AAA N 1
ATOM 1613 C CA . VAL A 1 228 ? -21.783 8.620 -20.231 1.000 20.669 1200 VAL AAA CA 1
ATOM 1614 C C . VAL A 1 228 ? -23.153 9.118 -19.785 1.000 20.179 1200 VAL AAA C 1
ATOM 1615 O O . VAL A 1 228 ? -23.568 10.178 -20.300 1.000 21.464 1200 VAL AAA O 1
ATOM 1619 N N . VAL A 1 229 ? -23.771 8.547 -18.755 1.000 20.565 1201 VAL AAA N 1
ATOM 1620 C CA . VAL A 1 229 ? -25.077 9.052 -18.275 1.000 20.626 1201 VAL AAA CA 1
ATOM 1621 C C . VAL A 1 229 ? -24.855 10.504 -17.751 1.000 21.485 1201 VAL AAA C 1
ATOM 1622 O O . VAL A 1 229 ? -25.748 11.354 -17.953 1.000 21.863 1201 VAL AAA O 1
ATOM 1626 N N . LEU A 1 230 ? -23.766 10.750 -16.988 1.000 21.191 1202 LEU AAA N 1
ATOM 1627 C CA . LEU A 1 230 ? -23.478 12.146 -16.553 1.000 22.697 1202 LEU AAA CA 1
ATOM 1628 C C . LEU A 1 230 ? -23.372 13.061 -17.750 1.000 23.493 1202 LEU AAA C 1
ATOM 1629 O O . LEU A 1 230 ? -23.880 14.183 -17.689 1.000 22.620 1202 LEU AAA O 1
ATOM 1634 N N . TRP A 1 231 ? -22.736 12.614 -18.787 1.000 22.270 1203 TRP AAA N 1
ATOM 1635 C CA . TRP A 1 231 ? -22.607 13.449 -20.018 1.000 22.589 1203 TRP AAA CA 1
ATOM 1636 C C . TRP A 1 231 ? -23.993 13.706 -20.623 1.000 22.661 1203 TRP AAA C 1
ATOM 1637 O O . TRP A 1 231 ? -24.253 14.810 -21.114 1.000 23.332 1203 TRP AAA O 1
ATOM 1648 N N . GLU A 1 232 ? -24.863 12.661 -20.644 1.000 21.173 1204 GLU AAA N 1
ATOM 1649 C CA . GLU A 1 232 ? -26.254 12.846 -21.092 1.000 22.537 1204 GLU AAA CA 1
ATOM 1650 C C . GLU A 1 232 ? -26.948 13.912 -20.235 1.000 23.608 1204 GLU AAA C 1
ATOM 1651 O O . GLU A 1 232 ? -27.714 14.752 -20.777 1.000 24.706 1204 GLU AAA O 1
ATOM 1657 N N . ILE A 1 233 ? -26.821 13.843 -18.901 1.000 22.869 1205 ILE AAA N 1
ATOM 1658 C CA . ILE A 1 233 ? -27.475 14.835 -18.015 1.000 24.976 1205 ILE AAA CA 1
ATOM 1659 C C . ILE A 1 233 ? -26.985 16.240 -18.435 1.000 25.524 1205 ILE AAA C 1
ATOM 1660 O O . ILE A 1 233 ? -27.772 17.190 -18.561 1.000 25.928 1205 ILE AAA O 1
ATOM 1665 N N . ALA A 1 234 ? -25.698 16.340 -18.680 1.000 25.138 1206 ALA AAA N 1
ATOM 1666 C CA . ALA A 1 234 ? -25.108 17.676 -18.860 1.000 27.260 1206 ALA AAA CA 1
ATOM 1667 C C . ALA A 1 234 ? -25.339 18.211 -20.271 1.000 27.650 1206 ALA AAA C 1
ATOM 1668 O O . ALA A 1 234 ? -25.133 19.429 -20.457 1.000 30.124 1206 ALA AAA O 1
ATOM 1670 N N . THR A 1 235 ? -25.733 17.372 -21.219 1.000 26.321 1207 THR AAA N 1
ATOM 1671 C CA . THR A 1 235 ? -26.075 17.729 -22.615 1.000 28.710 1207 THR AAA CA 1
ATOM 1672 C C . THR A 1 235 ? -27.585 17.717 -22.910 1.000 29.105 1207 THR AAA C 1
ATOM 1673 O O . THR A 1 235 ? -27.963 17.906 -24.088 1.000 29.794 1207 THR AAA O 1
ATOM 1677 N N . LEU A 1 236 ? -28.390 17.405 -21.939 1.000 29.652 1208 LEU AAA N 1
ATOM 1678 C CA . LEU A 1 236 ? -29.832 17.063 -22.112 1.000 30.786 1208 LEU AAA CA 1
ATOM 1679 C C . LEU A 1 236 ? -29.983 15.977 -23.203 1.000 30.004 1208 LEU AAA C 1
ATOM 1680 O O . LEU A 1 236 ? -30.813 16.132 -24.128 1.000 29.588 1208 LEU AAA O 1
ATOM 1685 N N . ALA A 1 237 ? -29.147 14.948 -23.094 1.000 26.665 1209 ALA AAA N 1
ATOM 1686 C CA . ALA A 1 237 ? -29.283 13.676 -23.835 1.000 28.023 1209 ALA AAA CA 1
ATOM 1687 C C . ALA A 1 237 ? -29.077 13.922 -25.322 1.000 28.930 1209 ALA AAA C 1
ATOM 1688 O O . ALA A 1 237 ? -29.878 13.475 -26.133 1.000 28.801 1209 ALA AAA O 1
ATOM 1690 N N . GLU A 1 238 ? -27.968 14.583 -25.654 1.000 28.343 1210 GLU AAA N 1
ATOM 1691 C CA . GLU A 1 238 ? -27.380 14.546 -27.006 1.000 29.304 1210 GLU AAA CA 1
ATOM 1692 C C . GLU A 1 238 ? -26.909 13.088 -27.230 1.000 26.718 1210 GLU AAA C 1
ATOM 1693 O O . GLU A 1 238 ? -26.751 12.316 -26.254 1.000 24.886 1210 GLU AAA O 1
ATOM 1699 N N . GLN A 1 239 ? -26.698 12.724 -28.485 1.000 26.937 1211 GLN AAA N 1
ATOM 1700 C CA . GLN A 1 239 ? -26.032 11.442 -28.833 1.000 26.573 1211 GLN AAA CA 1
ATOM 1701 C C . GLN A 1 239 ? -24.560 11.521 -28.525 1.000 25.349 1211 GLN AAA C 1
ATOM 1702 O O . GLN A 1 239 ? -23.867 12.391 -29.060 1.000 26.380 1211 GLN AAA O 1
ATOM 1708 N N . PRO A 1 240 ? -24.011 10.611 -27.713 1.000 25.093 1212 PRO AAA N 1
ATOM 1709 C CA . PRO A 1 240 ? -22.555 10.549 -27.502 1.000 25.374 1212 PRO AAA CA 1
ATOM 1710 C C . PRO A 1 240 ? -21.845 10.304 -28.855 1.000 26.969 1212 PRO AAA C 1
ATOM 1711 O O . PRO A 1 240 ? -22.279 9.478 -29.657 1.000 27.014 1212 PRO AAA O 1
ATOM 1715 N N . TYR A 1 241 ? -20.754 11.061 -29.099 1.000 25.261 1213 TYR AAA N 1
ATOM 1716 C CA . TYR A 1 241 ? -19.914 10.902 -30.311 1.000 26.337 1213 TYR AAA CA 1
ATOM 1717 C C . TYR A 1 241 ? -20.746 11.195 -31.568 1.000 28.210 1213 TYR AAA C 1
ATOM 1718 O O . TYR A 1 241 ? -20.645 10.531 -32.580 1.000 28.164 1213 TYR AAA O 1
ATOM 1727 N N . GLN A 1 242 ? -21.605 12.193 -31.491 1.000 29.632 1214 GLN AAA N 1
ATOM 1728 C CA . GLN A 1 242 ? -22.391 12.661 -32.662 1.000 31.650 1214 GLN AAA CA 1
ATOM 1729 C C . GLN A 1 242 ? -21.438 12.954 -33.805 1.000 32.251 1214 GLN AAA C 1
ATOM 1730 O O . GLN A 1 242 ? -20.395 13.574 -33.592 1.000 32.321 1214 GLN AAA O 1
ATOM 1736 N N . GLY A 1 243 ? -21.766 12.572 -35.024 1.000 32.663 1215 GLY AAA N 1
ATOM 1737 C CA . GLY A 1 243 ? -20.806 12.765 -36.121 1.000 34.158 1215 GLY AAA CA 1
ATOM 1738 C C . GLY A 1 243 ? -19.956 11.539 -36.389 1.000 33.749 1215 GLY AAA C 1
ATOM 1739 O O . GLY A 1 243 ? -19.510 11.393 -37.546 1.000 34.495 1215 GLY AAA O 1
ATOM 1740 N N . LEU A 1 244 ? -19.696 10.692 -35.397 1.000 31.278 1216 LEU AAA N 1
ATOM 1741 C CA . LEU A 1 244 ? -18.981 9.405 -35.649 1.000 31.252 1216 LEU AAA CA 1
ATOM 1742 C C . LEU A 1 244 ? -20.026 8.318 -35.938 1.000 29.568 1216 LEU AAA C 1
ATOM 1743 O O . LEU A 1 244 ? -21.070 8.244 -35.257 1.000 27.830 1216 LEU AAA O 1
ATOM 1748 N N . SER A 1 245 ? -19.738 7.499 -36.909 1.000 29.796 1217 SER AAA N 1
ATOM 1749 C CA . SER A 1 245 ? -20.481 6.234 -37.130 1.000 30.219 1217 SER AAA CA 1
ATOM 1750 C C . SER A 1 245 ? -20.189 5.262 -35.978 1.000 28.610 1217 SER AAA C 1
ATOM 1751 O O . SER A 1 245 ? -19.226 5.472 -35.185 1.000 28.114 1217 SER AAA O 1
ATOM 1754 N N . ASN A 1 246 ? -20.893 4.143 -35.965 1.000 28.566 1218 ASN AAA N 1
ATOM 1755 C CA . ASN A 1 246 ? -20.679 3.104 -34.929 1.000 28.506 1218 ASN AAA CA 1
ATOM 1756 C C . ASN A 1 246 ? -19.269 2.539 -35.067 1.000 29.658 1218 ASN AAA C 1
ATOM 1757 O O . ASN A 1 246 ? -18.558 2.467 -34.054 1.000 28.539 1218 ASN AAA O 1
ATOM 1762 N N . GLU A 1 247 ? -18.830 2.226 -36.266 1.000 30.796 1219 GLU AAA N 1
ATOM 1763 C CA . GLU A 1 247 ? -17.458 1.685 -36.471 1.000 32.153 1219 GLU AAA CA 1
ATOM 1764 C C . GLU A 1 247 ? -16.429 2.729 -36.032 1.000 31.412 1219 GLU AAA C 1
ATOM 1765 O O . GLU A 1 247 ? -15.410 2.355 -35.422 1.000 31.369 1219 GLU AAA O 1
ATOM 1771 N N . GLN A 1 248 ? -16.697 3.998 -36.269 1.000 30.497 1220 GLN AAA N 1
ATOM 1772 C CA . GLN A 1 248 ? -15.766 5.056 -35.845 1.000 30.382 1220 GLN AAA CA 1
ATOM 1773 C C . GLN A 1 248 ? -15.758 5.183 -34.309 1.000 29.640 1220 GLN AAA C 1
ATOM 1774 O O . GLN A 1 248 ? -14.659 5.416 -33.740 1.000 30.120 1220 GLN AAA O 1
ATOM 1780 N N . VAL A 1 249 ? -16.900 5.024 -33.665 1.000 28.030 1221 VAL AAA N 1
ATOM 1781 C CA . VAL A 1 249 ? -16.945 5.048 -32.176 1.000 27.147 1221 VAL AAA CA 1
ATOM 1782 C C . VAL A 1 249 ? -16.056 3.910 -31.648 1.000 27.999 1221 VAL AAA C 1
ATOM 1783 O O . VAL A 1 249 ? -15.236 4.163 -30.735 1.000 26.157 1221 VAL AAA O 1
ATOM 1787 N N . LEU A 1 250 ? -16.209 2.688 -32.174 1.000 28.052 1222 LEU AAA N 1
ATOM 1788 C CA . LEU A 1 250 ? -15.421 1.530 -31.684 1.000 30.530 1222 LEU AAA CA 1
ATOM 1789 C C . LEU A 1 250 ? -13.973 1.928 -31.697 1.000 30.477 1222 LEU AAA C 1
ATOM 1790 O O . LEU A 1 250 ? -13.300 1.794 -30.677 1.000 29.788 1222 LEU AAA O 1
ATOM 1795 N N . ARG A 1 251 ? -13.498 2.319 -32.851 1.000 30.227 1223 ARG AAA N 1
ATOM 1796 C CA . ARG A 1 251 ? -12.066 2.623 -32.963 1.000 32.779 1223 ARG AAA CA 1
ATOM 1797 C C . ARG A 1 251 ? -11.722 3.766 -32.014 1.000 31.625 1223 ARG AAA C 1
ATOM 1798 O O . ARG A 1 251 ? -10.658 3.712 -31.399 1.000 33.192 1223 ARG AAA O 1
ATOM 1806 N N . PHE A 1 252 ? -12.452 4.886 -32.024 1.000 30.501 1224 PHE AAA N 1
ATOM 1807 C CA . PHE A 1 252 ? -12.085 6.083 -31.252 1.000 28.955 1224 PHE AAA CA 1
ATOM 1808 C C . PHE A 1 252 ? -11.927 5.686 -29.779 1.000 26.866 1224 PHE AAA C 1
ATOM 1809 O O . PHE A 1 252 ? -10.911 5.946 -29.107 1.000 28.835 1224 PHE AAA O 1
ATOM 1817 N N . VAL A 1 253 ? -12.932 5.015 -29.240 1.000 26.004 1225 VAL AAA N 1
ATOM 1818 C CA . VAL A 1 253 ? -12.952 4.695 -27.799 1.000 25.926 1225 VAL AAA CA 1
ATOM 1819 C C . VAL A 1 253 ? -11.871 3.643 -27.508 1.000 27.607 1225 VAL AAA C 1
ATOM 1820 O O . VAL A 1 253 ? -11.193 3.796 -26.466 1.000 28.851 1225 VAL AAA O 1
ATOM 1824 N N . MET A 1 254 ? -11.700 2.608 -28.330 1.000 28.855 1226 MET AAA N 1
ATOM 1825 C CA . MET A 1 254 ? -10.726 1.548 -27.970 1.000 30.569 1226 MET AAA CA 1
ATOM 1826 C C . MET A 1 254 ? -9.308 2.125 -27.997 1.000 32.657 1226 MET AAA C 1
ATOM 1827 O O . MET A 1 254 ? -8.461 1.563 -27.313 1.000 31.561 1226 MET AAA O 1
ATOM 1832 N N . GLU A 1 255 ? -9.074 3.163 -28.789 1.000 34.159 1227 GLU AAA N 1
ATOM 1833 C CA . GLU A 1 255 ? -7.739 3.824 -28.896 1.000 37.881 1227 GLU AAA CA 1
ATOM 1834 C C . GLU A 1 255 ? -7.575 4.923 -27.848 1.000 36.342 1227 GLU AAA C 1
ATOM 1835 O O . GLU A 1 255 ? -6.592 5.565 -27.913 1.000 37.452 1227 GLU AAA O 1
ATOM 1841 N N . GLY A 1 256 ? -8.540 5.127 -26.964 1.000 32.825 1228 GLY AAA N 1
ATOM 1842 C CA . GLY A 1 256 ? -8.386 5.954 -25.770 1.000 33.540 1228 GLY AAA CA 1
ATOM 1843 C C . GLY A 1 256 ? -9.008 7.322 -25.932 1.000 32.888 1228 GLY AAA C 1
ATOM 1844 O O . GLY A 1 256 ? -8.754 8.153 -25.043 1.000 34.209 1228 GLY AAA O 1
ATOM 1845 N N . GLY A 1 257 ? -9.845 7.509 -26.956 1.000 30.674 1229 GLY AAA N 1
ATOM 1846 C CA . GLY A 1 257 ? -10.587 8.768 -27.171 1.000 31.757 1229 GLY AAA CA 1
ATOM 1847 C C . GLY A 1 257 ? -11.734 8.903 -26.189 1.000 29.073 1229 GLY AAA C 1
ATOM 1848 O O . GLY A 1 257 ? -12.232 7.887 -25.671 1.000 27.943 1229 GLY AAA O 1
ATOM 1849 N N . LEU A 1 258 ? -12.141 10.137 -25.922 1.000 30.632 1230 LEU AAA N 1
ATOM 1850 C CA . LEU A 1 258 ? -13.132 10.491 -24.875 1.000 28.682 1230 LEU AAA CA 1
ATOM 1851 C C . LEU A 1 258 ? -14.122 11.489 -25.450 1.000 28.886 1230 LEU AAA C 1
ATOM 1852 O O . LEU A 1 258 ? -13.789 12.270 -26.352 1.000 29.809 1230 LEU AAA O 1
ATOM 1857 N N . LEU A 1 259 ? -15.302 11.512 -24.862 1.000 27.326 1231 LEU AAA N 1
ATOM 1858 C CA . LEU A 1 259 ? -16.292 12.576 -25.080 1.000 27.392 1231 LEU AAA CA 1
ATOM 1859 C C . LEU A 1 259 ? -15.719 13.890 -24.604 1.000 29.548 1231 LEU AAA C 1
ATOM 1860 O O . LEU A 1 259 ? -14.917 13.963 -23.632 1.000 29.419 1231 LEU AAA O 1
ATOM 1865 N N . ASP A 1 260 ? -16.062 14.891 -25.360 1.000 32.169 1232 ASP AAA N 1
ATOM 1866 C CA . ASP A 1 260 ? -15.636 16.271 -25.024 1.000 34.016 1232 ASP AAA CA 1
ATOM 1867 C C . ASP A 1 260 ? -16.401 16.742 -23.763 1.000 31.450 1232 ASP AAA C 1
ATOM 1868 O O . ASP A 1 260 ? -17.586 16.387 -23.545 1.000 29.884 1232 ASP AAA O 1
ATOM 1873 N N . LYS A 1 261 ? -15.855 17.688 -23.048 1.000 29.950 1233 LYS AAA N 1
ATOM 1874 C CA . LYS A 1 261 ? -16.616 18.359 -21.979 1.000 30.136 1233 LYS AAA CA 1
ATOM 1875 C C . LYS A 1 261 ? -17.837 19.048 -22.595 1.000 28.930 1233 LYS AAA C 1
ATOM 1876 O O . LYS A 1 261 ? -17.693 19.933 -23.439 1.000 31.702 1233 LYS AAA O 1
ATOM 1882 N N . PRO A 1 262 ? -19.049 18.824 -22.073 1.000 29.510 1234 PRO AAA N 1
ATOM 1883 C CA . PRO A 1 262 ? -20.266 19.450 -22.564 1.000 31.196 1234 PRO AAA CA 1
ATOM 1884 C C . PRO A 1 262 ? -20.189 20.961 -22.437 1.000 31.698 1234 PRO AAA C 1
ATOM 1885 O O . PRO A 1 262 ? -19.559 21.474 -21.488 1.000 32.024 1234 PRO AAA O 1
ATOM 1889 N N . ASP A 1 263 ? -20.798 21.684 -23.379 1.000 34.851 1235 ASP AAA N 1
ATOM 1890 C CA . ASP A 1 263 ? -20.915 23.149 -23.254 1.000 36.665 1235 ASP AAA CA 1
ATOM 1891 C C . ASP A 1 263 ? -21.527 23.519 -21.903 1.000 34.573 1235 ASP AAA C 1
ATOM 1892 O O . ASP A 1 263 ? -22.537 22.910 -21.478 1.000 31.806 1235 ASP AAA O 1
ATOM 1897 N N . ASN A 1 264 ? -20.989 24.534 -21.242 1.000 32.989 1236 ASN AAA N 1
ATOM 1898 C CA . ASN A 1 264 ? -21.519 24.988 -19.932 1.000 33.629 1236 ASN AAA CA 1
ATOM 1899 C C . ASN A 1 264 ? -21.416 23.963 -18.812 1.000 31.716 1236 ASN AAA C 1
ATOM 1900 O O . ASN A 1 264 ? -21.992 24.177 -17.790 1.000 33.361 1236 ASN AAA O 1
ATOM 1905 N N . CYS A 1 265 ? -20.636 22.904 -18.972 1.000 29.433 1237 CYS AAA N 1
ATOM 1906 C CA . CYS A 1 265 ? -20.547 21.852 -17.953 1.000 28.856 1237 CYS AAA CA 1
ATOM 1907 C C . CYS A 1 265 ? -19.846 22.384 -16.714 1.000 29.706 1237 CYS AAA C 1
ATOM 1908 O O . CYS A 1 265 ? -18.794 22.960 -16.825 1.000 30.165 1237 CYS AAA O 1
ATOM 1911 N N . PRO A 1 266 ? -20.396 22.186 -15.499 1.000 29.612 1238 PRO AAA N 1
ATOM 1912 C CA . PRO A 1 266 ? -19.676 22.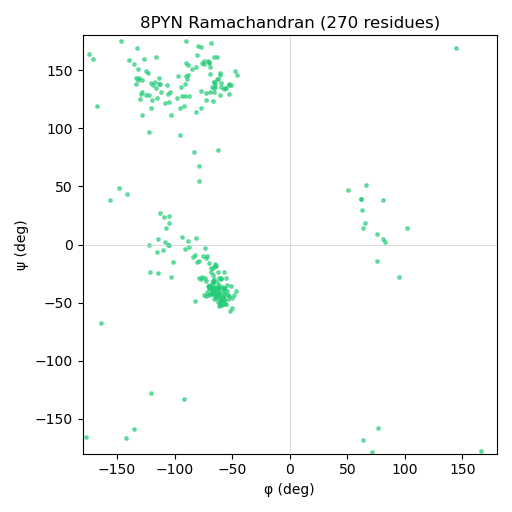478 -14.267 1.000 30.401 1238 PRO AAA CA 1
ATOM 1913 C C . PRO A 1 266 ? -18.422 21.597 -14.121 1.000 29.683 1238 PRO AAA C 1
ATOM 1914 O O . PRO A 1 266 ? -18.435 20.435 -14.478 1.000 28.232 1238 PRO AAA O 1
ATOM 1918 N N . ASP A 1 267 ? -17.353 22.183 -13.589 1.000 31.900 1239 ASP AAA N 1
ATOM 1919 C CA . ASP A 1 267 ? -16.056 21.514 -13.339 1.000 32.433 1239 ASP AAA CA 1
ATOM 1920 C C . ASP A 1 267 ? -16.291 20.188 -12.627 1.000 31.882 1239 ASP AAA C 1
ATOM 1921 O O . ASP A 1 267 ? -15.748 19.163 -13.043 1.000 30.832 1239 ASP AAA O 1
ATOM 1926 N N . MET A 1 268 ? -17.154 20.154 -11.638 1.000 33.849 1240 MET AAA N 1
ATOM 1927 C CA . MET A 1 268 ? -17.297 18.982 -10.727 1.000 37.163 1240 MET AAA CA 1
ATOM 1928 C C . MET A 1 268 ? -17.862 17.815 -11.518 1.000 33.644 1240 MET AAA C 1
ATOM 1929 O O . MET A 1 268 ? -17.430 16.586 -11.352 1.000 32.923 1240 MET AAA O 1
ATOM 1934 N N . LEU A 1 269 ? -18.831 18.091 -12.396 1.000 32.086 1241 LEU AAA N 1
ATOM 1935 C CA . LEU A 1 269 ? -19.464 17.014 -13.164 1.000 30.433 1241 LEU AAA CA 1
ATOM 1936 C C . LEU A 1 269 ? -18.480 16.495 -14.208 1.000 29.026 1241 LEU AAA C 1
ATOM 1937 O O . LEU A 1 269 ? -18.452 15.286 -14.435 1.000 27.847 1241 LEU AAA O 1
ATOM 1942 N N . PHE A 1 270 ? -17.720 17.367 -14.875 1.000 29.697 1242 PHE AAA N 1
ATOM 1943 C CA . PHE A 1 270 ? -16.791 16.862 -15.900 1.000 29.806 1242 PHE AAA CA 1
ATOM 1944 C C . PHE A 1 270 ? -15.689 16.040 -15.204 1.000 29.152 1242 PHE AAA C 1
ATOM 1945 O O . PHE A 1 270 ? -15.265 15.039 -15.732 1.000 27.682 1242 PHE AAA O 1
ATOM 1953 N N . GLU A 1 271 ? -15.218 16.496 -14.048 1.000 30.349 1243 GLU AAA N 1
ATOM 1954 C CA . GLU A 1 271 ? -14.166 15.741 -13.295 1.000 32.579 1243 GLU AAA CA 1
ATOM 1955 C C . GLU A 1 271 ? -14.659 14.346 -12.948 1.000 30.379 1243 GLU AAA C 1
ATOM 1956 O O . GLU A 1 271 ? -13.909 13.393 -13.173 1.000 27.623 1243 GLU AAA O 1
ATOM 1962 N N . LEU A 1 272 ? -15.911 14.239 -12.541 1.000 29.085 1244 LEU AAA N 1
ATOM 1963 C CA . LEU A 1 272 ? -16.533 12.931 -12.256 1.000 29.320 1244 LEU AAA CA 1
ATOM 1964 C C . LEU A 1 272 ? -16.606 12.077 -13.531 1.000 27.440 1244 LEU AAA C 1
ATOM 1965 O O . LEU A 1 272 ? -16.150 10.893 -13.488 1.000 25.775 1244 LEU AAA O 1
ATOM 1970 N N . MET A 1 273 ? -16.989 12.662 -14.676 1.000 26.859 1245 MET AAA N 1
ATOM 1971 C CA . MET A 1 273 ? -16.980 11.912 -15.966 1.000 26.473 1245 MET AAA CA 1
ATOM 1972 C C . MET A 1 273 ? -15.581 11.398 -16.271 1.000 27.313 1245 MET AAA C 1
ATOM 1973 O O . MET A 1 273 ? -15.401 10.232 -16.642 1.000 26.368 1245 MET AAA O 1
ATOM 1978 N N . ARG A 1 274 ? -14.577 12.255 -16.132 1.000 28.168 1246 ARG AAA N 1
ATOM 1979 C CA . ARG A 1 274 ? -13.199 11.855 -16.510 1.000 31.013 1246 ARG AAA CA 1
ATOM 1980 C C . ARG A 1 274 ? -12.746 10.700 -15.643 1.000 31.166 1246 ARG AAA C 1
ATOM 1981 O O . ARG A 1 274 ? -11.974 9.872 -16.129 1.000 34.231 1246 ARG AAA O 1
ATOM 1989 N N . MET A 1 275 ? -13.097 10.681 -14.370 1.000 29.227 1247 MET AAA N 1
ATOM 1990 C CA A MET A 1 275 ? -12.735 9.565 -13.455 0.500 29.244 1247 MET AAA CA 1
ATOM 1991 C CA B MET A 1 275 ? -12.596 9.542 -13.577 0.500 29.896 1247 MET AAA CA 1
ATOM 1992 C C . MET A 1 275 ? -13.378 8.277 -13.996 1.000 26.962 1247 MET AAA C 1
ATOM 1993 O O . MET A 1 275 ? -12.737 7.226 -13.997 1.000 27.606 1247 MET AAA O 1
ATOM 2002 N N . CYS A 1 276 ? -14.640 8.359 -14.423 1.000 24.396 1248 CYS AAA N 1
ATOM 2003 C CA . CYS A 1 276 ? -15.387 7.162 -14.859 1.000 23.732 1248 CYS AAA CA 1
ATOM 2004 C C . CYS A 1 276 ? -14.788 6.627 -16.178 1.000 23.793 1248 CYS AAA C 1
ATOM 2005 O O . CYS A 1 276 ? -15.009 5.413 -16.496 1.000 22.976 1248 CYS AAA O 1
ATOM 2008 N N . TRP A 1 277 ? -14.065 7.470 -16.905 1.000 23.452 1249 TRP AAA N 1
ATOM 2009 C CA . TRP A 1 277 ? -13.527 7.123 -18.260 1.000 24.227 1249 TRP AAA CA 1
ATOM 2010 C C . TRP A 1 277 ? -12.038 6.832 -18.245 1.000 24.499 1249 TRP AAA C 1
ATOM 2011 O O . TRP A 1 277 ? -11.420 6.806 -19.290 1.000 26.385 1249 TRP AAA O 1
ATOM 2022 N N . GLN A 1 278 ? -11.495 6.545 -17.102 1.000 26.432 1250 GLN AAA N 1
ATOM 2023 C CA . GLN A 1 278 ? -10.110 6.022 -17.046 1.000 28.889 1250 GLN AAA CA 1
ATOM 2024 C C . GLN A 1 278 ? -10.062 4.763 -17.925 1.000 28.094 1250 GLN AAA C 1
ATOM 2025 O O . GLN A 1 278 ? -10.941 3.889 -17.916 1.000 25.020 1250 GLN AAA O 1
ATOM 2031 N N . TYR A 1 279 ? -9.034 4.684 -18.723 1.000 29.320 1251 TYR AAA N 1
ATOM 2032 C CA . TYR A 1 279 ? -8.902 3.557 -19.693 1.000 29.496 1251 TYR AAA CA 1
ATOM 2033 C C . TYR A 1 279 ? -8.707 2.254 -18.936 1.000 28.917 1251 TYR AAA C 1
ATOM 2034 O O . TYR A 1 279 ? -9.400 1.292 -19.179 1.000 28.058 1251 TYR AAA O 1
ATOM 2043 N N . ASN A 1 280 ? -7.914 2.277 -17.894 1.000 29.813 1252 ASN AAA N 1
ATOM 2044 C CA . ASN A 1 280 ? -7.704 1.063 -17.066 1.000 31.166 1252 ASN AAA CA 1
ATOM 2045 C C . ASN A 1 280 ? -8.877 0.940 -16.099 1.000 29.232 1252 ASN AAA C 1
ATOM 2046 O O . ASN A 1 280 ? -9.074 1.820 -15.257 1.000 29.572 1252 ASN AAA O 1
ATOM 2051 N N . PRO A 1 281 ? -9.735 -0.097 -16.206 1.000 29.382 1253 PRO AAA N 1
ATOM 2052 C CA . PRO A 1 281 ? -10.912 -0.188 -15.377 1.000 28.324 1253 PRO AAA CA 1
ATOM 2053 C C . PRO A 1 281 ? -10.626 -0.125 -13.861 1.000 29.579 1253 PRO AAA C 1
ATOM 2054 O O . PRO A 1 281 ? -11.495 0.335 -13.109 1.000 27.935 1253 PRO AAA O 1
ATOM 2058 N N . LYS A 1 282 ? -9.442 -0.580 -13.453 1.000 31.393 1254 LYS AAA N 1
ATOM 2059 C CA . LYS A 1 282 ? -9.008 -0.601 -12.024 1.000 34.483 1254 LYS AAA CA 1
ATOM 2060 C C . LYS A 1 282 ? -8.767 0.828 -11.526 1.000 34.662 1254 LYS AAA C 1
ATOM 2061 O O . LYS A 1 282 ? -8.743 1.022 -10.307 1.000 35.830 1254 LYS AAA O 1
ATOM 2064 N N . MET A 1 283 ? -8.639 1.799 -12.415 1.000 34.651 1255 MET AAA N 1
ATOM 2065 C CA . MET A 1 283 ? -8.426 3.214 -12.024 1.000 35.011 1255 MET AAA CA 1
ATOM 2066 C C . MET A 1 283 ? -9.735 3.995 -11.872 1.000 31.461 1255 MET AAA C 1
ATOM 2067 O O . MET A 1 283 ? -9.660 5.123 -11.344 1.000 29.636 1255 MET AAA O 1
ATOM 2072 N N . ARG A 1 284 ? -10.883 3.403 -12.170 1.000 26.308 1256 ARG AAA N 1
ATOM 2073 C CA . ARG A 1 284 ? -12.185 4.112 -12.149 1.000 26.148 1256 ARG AAA CA 1
ATOM 2074 C C . ARG A 1 284 ? -12.646 4.035 -10.708 1.000 26.621 1256 ARG AAA C 1
ATOM 2075 O O . ARG A 1 284 ? -12.259 3.122 -10.001 1.000 27.244 1256 ARG AAA O 1
ATOM 2083 N N . PRO A 1 285 ? -13.430 5.010 -10.207 1.000 25.763 1257 PRO AAA N 1
ATOM 2084 C CA . PRO A 1 285 ? -14.016 4.883 -8.895 1.000 26.162 1257 PRO AAA CA 1
ATOM 2085 C C . PRO A 1 285 ? -15.107 3.795 -8.939 1.000 25.993 1257 PRO AAA C 1
ATOM 2086 O O . PRO A 1 285 ? -15.688 3.448 -9.983 1.000 25.093 1257 PRO AAA O 1
ATOM 2090 N N . SER A 1 286 ? -15.391 3.240 -7.776 1.000 25.455 1258 SER AAA N 1
ATOM 2091 C CA . SER A 1 286 ? -16.570 2.391 -7.579 1.000 25.136 1258 SER AAA CA 1
ATOM 2092 C C . SER A 1 286 ? -17.805 3.317 -7.478 1.000 25.287 1258 SER AAA C 1
ATOM 2093 O O . SER A 1 286 ? -17.669 4.470 -7.113 1.000 24.031 1258 SER AAA O 1
ATOM 2096 N N . PHE A 1 287 ? -19.002 2.770 -7.503 1.000 23.935 1259 PHE AAA N 1
ATOM 2097 C CA . PHE A 1 287 ? -20.195 3.584 -7.229 1.000 24.029 1259 PHE AAA CA 1
ATOM 2098 C C . PHE A 1 287 ? -20.190 4.042 -5.768 1.000 24.714 1259 PHE AAA C 1
ATOM 2099 O O . PHE A 1 287 ? -20.643 5.199 -5.498 1.000 24.548 1259 PHE AAA O 1
ATOM 2107 N N . LEU A 1 288 ? -19.667 3.243 -4.843 1.000 25.699 1260 LEU AAA N 1
ATOM 2108 C CA . LEU A 1 288 ? -19.593 3.691 -3.430 1.000 29.696 1260 LEU AAA CA 1
ATOM 2109 C C . LEU A 1 288 ? -18.710 4.940 -3.345 1.000 30.831 1260 LEU AAA C 1
ATOM 2110 O O . LEU A 1 288 ? -19.101 5.852 -2.644 1.000 32.011 1260 LEU AAA O 1
ATOM 2115 N N . GLU A 1 289 ? -17.573 4.963 -4.058 1.000 30.138 1261 GLU AAA N 1
ATOM 2116 C CA . GLU A 1 289 ? -16.663 6.125 -4.044 1.000 31.883 1261 GLU AAA CA 1
ATOM 2117 C C . GLU A 1 289 ? -17.345 7.319 -4.712 1.000 30.849 1261 GLU AAA C 1
ATOM 2118 O O . GLU A 1 289 ? -17.224 8.443 -4.189 1.000 31.146 1261 GLU AAA O 1
ATOM 2124 N N . ILE A 1 290 ? -18.110 7.090 -5.767 1.000 28.629 1262 ILE AAA N 1
ATOM 2125 C CA . ILE A 1 290 ? -18.866 8.204 -6.410 1.000 27.260 1262 ILE AAA CA 1
ATOM 2126 C C . ILE A 1 290 ? -19.858 8.794 -5.401 1.000 28.650 1262 ILE AAA C 1
ATOM 2127 O O . ILE A 1 290 ? -19.933 10.059 -5.268 1.000 30.662 1262 ILE AAA O 1
ATOM 2132 N N . ILE A 1 291 ? -20.573 7.942 -4.689 1.000 30.229 1263 ILE AAA N 1
ATOM 2133 C CA . ILE A 1 291 ? -21.608 8.441 -3.749 1.000 32.563 1263 ILE AAA CA 1
ATOM 2134 C C . ILE A 1 291 ? -20.842 9.294 -2.705 1.000 35.721 1263 ILE AAA C 1
ATOM 2135 O O . ILE A 1 291 ? -21.345 10.354 -2.335 1.000 38.588 1263 ILE AAA O 1
ATOM 2140 N N . SER A 1 292 ? -19.676 8.850 -2.223 1.000 38.028 1264 SER AAA N 1
ATOM 2141 C CA . SER A 1 292 ? -18.949 9.590 -1.158 1.000 43.471 1264 SER AAA CA 1
ATOM 2142 C C . SER A 1 292 ? -18.574 10.959 -1.690 1.000 44.938 1264 SER AAA C 1
ATOM 2143 O O . SER A 1 292 ? -18.797 11.951 -0.961 1.000 50.251 1264 SER AAA O 1
ATOM 2146 N N . SER A 1 293 ? -17.972 11.011 -2.872 1.000 43.352 1265 SER AAA N 1
ATOM 2147 C CA . SER A 1 293 ? -17.511 12.297 -3.399 1.000 47.703 1265 SER AAA CA 1
ATOM 2148 C C . SER A 1 293 ? -18.711 13.226 -3.712 1.000 47.914 1265 SER AAA C 1
ATOM 2149 O O . SER A 1 293 ? -18.605 14.455 -3.478 1.000 47.754 1265 SER AAA O 1
ATOM 2152 N N . ILE A 1 294 ? -19.866 12.718 -4.107 1.000 44.291 1266 ILE AAA N 1
ATOM 2153 C CA . ILE A 1 294 ? -21.097 13.549 -4.261 1.000 45.590 1266 ILE AAA CA 1
ATOM 2154 C C . ILE A 1 294 ? -21.599 14.000 -2.875 1.000 51.384 1266 ILE AAA C 1
ATOM 2155 O O . ILE A 1 294 ? -22.077 15.158 -2.769 1.000 53.303 1266 ILE AAA O 1
ATOM 2160 N N . LYS A 1 295 ? -21.456 13.182 -1.838 1.000 54.479 1267 LYS AAA N 1
ATOM 2161 C CA . LYS A 1 295 ? -21.891 13.546 -0.460 1.000 64.350 1267 LYS AAA CA 1
ATOM 2162 C C . LYS A 1 295 ? -20.965 14.652 0.092 1.000 69.939 1267 LYS AAA C 1
ATOM 2163 O O . LYS A 1 295 ? -21.504 15.557 0.757 1.000 68.434 1267 LYS AAA O 1
ATOM 2169 N N . GLU A 1 296 ? -19.652 14.623 -0.213 1.000 77.436 1268 GLU AAA N 1
ATOM 2170 C CA . GLU A 1 296 ? -18.663 15.724 0.055 1.000 85.745 1268 GLU AAA CA 1
ATOM 2171 C C . GLU A 1 296 ? -18.789 16.851 -0.999 1.000 92.281 1268 GLU AAA C 1
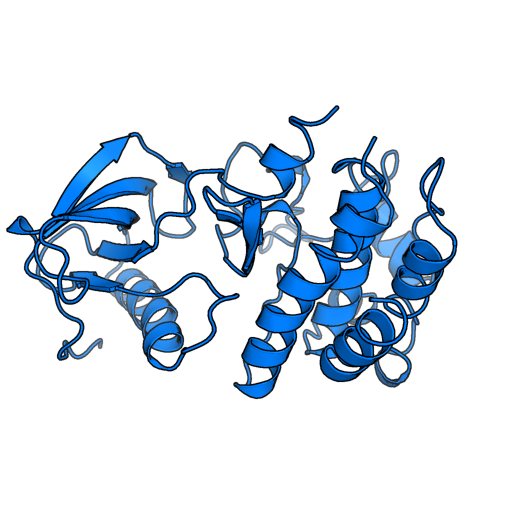ATOM 2172 O O . GLU A 1 296 ? -17.780 17.215 -1.657 1.000 93.803 1268 GLU AAA O 1
ATOM 2178 N N . GLU A 1 297 ? -19.998 17.384 -1.159 1.000 92.811 1269 GLU AAA N 1
ATOM 2179 C CA . GLU A 1 297 ? -20.338 18.588 -1.956 1.000 92.303 1269 GLU AAA CA 1
ATOM 2180 C C . GLU A 1 297 ? -21.733 18.971 -1.453 1.000 92.748 1269 GLU AAA C 1
ATOM 2181 O O . GLU A 1 297 ? -21.811 19.995 -0.743 1.000 99.359 1269 GLU AAA O 1
ATOM 2187 N N . MET A 1 298 ? -22.753 18.138 -1.724 1.000 84.769 1270 MET AAA N 1
ATOM 2188 C CA . MET A 1 298 ? -24.042 18.046 -0.963 1.000 92.837 1270 MET AAA CA 1
ATOM 2189 C C . MET A 1 298 ? -24.818 19.367 -1.064 1.000 97.693 1270 MET AAA C 1
ATOM 2190 O O . MET A 1 298 ? -25.115 20.050 -0.078 1.000 101.112 1270 MET AAA O 1
#

Nearest PDB structures (foldseek):
  8pyn-assembly1_AAA  TM=1.004E+00  e=2.599E-55  Homo sapiens
  8pym-assembly1_AAA  TM=1.002E+00  e=2.325E-51  Homo sapiens
  3qqu-assembly1_A  TM=9.608E-01  e=1.421E-46  Homo sapiens
  3f5p-assembly17_K-2  TM=9.000E-01  e=1.167E-44  Homo sapiens
  3zzw-assembly1_A  TM=8.949E-01  e=1.848E-28  Homo sapiens

Radius of gyration: 18.95 Å; Cα contacts (8 Å, |Δi|>4): 466; chains: 1; bounding box: 50×50×40 Å

Solvent-accessible surface area: 13851 Å² total; per-residue (Å²): 118,30,125,67,63,182,87,47,18,48,70,154,53,19,74,76,68,155,98,59,19,65,6,64,24,1,46,14,60,24,1,40,0,106,66,25,40,144,146,74,112,104,15,125,0,18,0,42,10,2,76,154,103,23,53,134,98,73,19,46,94,1,10,68,88,2,29,67,32,42,146,40,136,19,127,12,12,13,132,6,13,0,1,2,25,107,50,103,42,1,2,0,0,26,40,25,17,54,92,30,12,0,9,52,37,1,110,84,63,140,156,44,57,60,83,126,12,13,104,23,0,18,21,0,0,49,0,0,12,57,3,25,81,67,201,60,46,13,128,6,0,0,0,1,0,0,22,0,17,108,105,97,25,0,24,3,13,85,30,15,58,57,22,120,123,12,124,92,2,20,43,134,80,72,62,91,44,44,49,2,2,23,2,8,0,3,28,4,9,144,98,51,64,39,38,49,101,5,2,3,4,10,0,0,0,0,0,17,0,3,20,16,28,1,83,43,0,19,140,69,57,56,37,98,95,0,6,162,79,2,57,122,38,17,77,12,122,94,10,128,151,13,33,113,46,0,34,79,5,0,119,70,0,8,69,112,75,35,98,123,14,12,50,6,126,103,0,31,52,41,16,135,143,93,190

Sequence (275 aa):
VYVPDEWEVAREKITMSRELGQGSFGMVYEGVAKGVVKDEPETRVAIKTVNEAASMRERIEFLNEASVMKEFNCHHVVRLLGVVSQGQPTLVIMELMTRGDLKSYLRRSLRPPSLSKMIQQMAGEIADGMAYLNANKFVHRDLAARNCMVAEDFTVKIGDFGMTRDIYETDYYRKGGKGLLPVRWMSPESLKDGVFTTYSDVWSFGVVLWEIATLAEQPYQGLSNEQVLRFVMEGGLLDKPDNCPDMLFELMRMMCWQYNPKMRPSFLEIISSIKEEM

Foldseek 3Di:
DDDDDPQADDPVQWDFDAWPFAFPFGTKTWTWGAPQDPPDRIATKIKDWGDPPDDPVVLVVVVVVVVLQVVDDAPQAWHWRHWHSDDPTTITITHDQVVAFQLVVLLVVPQDDPVLLLQQLLSALSQLLRCVVSVHFPQDDASNQWGAHPVRRIHGGGRHDDGPVCVQQWDCVVVHDTHSQLLFALCCLPPVDTHLLRVLLSSLVNLVCNLQSHDRRPPVADSVRSNVCRNVPHDGDQDVPHDPVSVVLSVLSRDNPSVSHDGSVVSSVVSVVVD